Protein AF-F9W5E7-F1 (afdb_monomer_lite)

Radius of gyration: 48.84 Å; chains: 1; bounding box: 109×77×144 Å

Secondary structure (DSSP, 8-state):
-----------SSHHHHHHHHHHHHHHHHHHHHHHHHHHHHHHHHHHHHHHHHHHHHHHGGG--------TTHHHHHHHHHHHHHHHHHHHHHHHHHHHHHHHHHHHHHHHHHHHHHHHHHHHHHHHHHHHHHHHHHHHHHHHHHHHHHHHHHHHHHHHHHHHHHHHHHHHHHHHHHHHHHHHHTS-HHHHHHHHHHHHHHHHHHHHHHHH---------------S----------------TTSSSHHHHT-----------------------------------------------------------------------------------

pLDDT: mean 71.66, std 24.6, range [31.88, 98.38]

Structure (mmCIF, N/CA/C/O backbone):
data_AF-F9W5E7-F1
#
_entry.id   AF-F9W5E7-F1
#
loop_
_atom_site.group_PDB
_atom_site.id
_atom_site.type_symbol
_atom_site.label_atom_id
_atom_site.label_alt_id
_atom_site.label_comp_id
_atom_site.label_asym_id
_atom_site.label_entity_id
_atom_site.label_seq_id
_atom_site.pdbx_PDB_ins_code
_atom_site.Cartn_x
_atom_site.Cartn_y
_atom_site.Cartn_z
_atom_site.occupancy
_atom_site.B_iso_or_equiv
_atom_site.auth_seq_id
_atom_site.auth_comp_id
_atom_site.auth_asym_id
_atom_site.auth_atom_id
_atom_site.pdbx_PDB_model_num
ATOM 1 N N . MET A 1 1 ? -4.389 35.280 -19.886 1.00 42.78 1 MET A N 1
ATOM 2 C CA . MET A 1 1 ? -4.266 35.157 -18.422 1.00 42.78 1 MET A CA 1
ATOM 3 C C . MET A 1 1 ? -5.645 34.823 -17.889 1.00 42.78 1 MET A C 1
ATOM 5 O O . MET A 1 1 ? -6.389 35.722 -17.538 1.00 42.78 1 MET A O 1
ATOM 9 N N . GLU A 1 2 ? -6.003 33.545 -17.927 1.00 38.53 2 GLU A N 1
ATOM 10 C CA . GLU A 1 2 ? -7.195 33.008 -17.269 1.00 38.53 2 GLU A CA 1
ATOM 11 C C . GLU A 1 2 ? -6.728 31.729 -16.576 1.00 38.53 2 GLU A C 1
ATOM 13 O O . GLU A 1 2 ? -6.383 30.747 -17.232 1.00 38.53 2 GLU A O 1
ATOM 18 N N . GLU A 1 3 ? -6.591 31.796 -15.254 1.00 45.97 3 GLU A N 1
ATOM 19 C CA . GLU A 1 3 ? -6.251 30.657 -14.407 1.00 45.97 3 GLU A CA 1
ATOM 20 C C . GLU A 1 3 ? -7.536 29.894 -14.079 1.00 45.97 3 GLU A C 1
ATOM 22 O O . GLU A 1 3 ? -8.396 30.365 -13.336 1.00 45.97 3 GLU A O 1
ATOM 27 N N . ALA A 1 4 ? -7.675 28.705 -14.662 1.00 49.44 4 ALA A N 1
ATOM 28 C CA . ALA A 1 4 ? -8.715 27.753 -14.309 1.00 49.44 4 ALA A CA 1
ATOM 29 C C . ALA A 1 4 ? -8.258 26.940 -13.089 1.00 49.44 4 ALA A C 1
ATOM 31 O O . ALA A 1 4 ? -7.473 26.000 -13.204 1.00 49.44 4 ALA A O 1
ATOM 32 N N . ILE A 1 5 ? -8.762 27.310 -11.913 1.00 52.81 5 ILE A N 1
ATOM 33 C CA . ILE A 1 5 ? -8.617 26.540 -10.676 1.00 52.81 5 ILE A CA 1
ATOM 34 C C . ILE A 1 5 ? -9.604 25.369 -10.737 1.00 52.81 5 ILE A C 1
ATOM 36 O O . ILE A 1 5 ? -10.797 25.524 -10.484 1.00 52.81 5 ILE A O 1
ATOM 40 N N . THR A 1 6 ? -9.116 24.182 -11.092 1.00 50.97 6 THR A N 1
ATOM 41 C CA . THR A 1 6 ? -9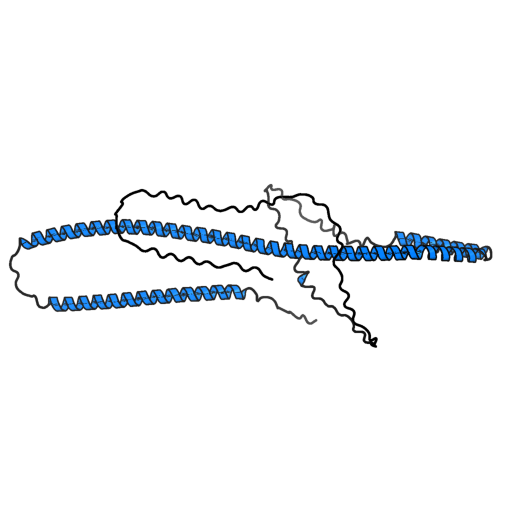.867 22.928 -10.952 1.00 50.97 6 THR A CA 1
ATOM 42 C C . THR A 1 6 ? -9.543 22.281 -9.610 1.00 50.97 6 THR A C 1
ATOM 44 O O . THR A 1 6 ? -8.546 21.575 -9.476 1.00 50.97 6 THR A O 1
ATOM 47 N N . THR A 1 7 ? -10.401 22.502 -8.616 1.00 50.59 7 THR A N 1
ATOM 48 C CA . THR A 1 7 ? -10.446 21.737 -7.366 1.00 50.59 7 THR A CA 1
ATOM 49 C C . THR A 1 7 ? -11.308 20.490 -7.571 1.00 50.59 7 THR A C 1
ATOM 51 O O . THR A 1 7 ? -12.536 20.540 -7.566 1.00 50.59 7 THR A O 1
ATOM 54 N N . SER A 1 8 ? -10.675 19.338 -7.784 1.00 56.44 8 SER A N 1
ATOM 55 C CA . SER A 1 8 ? -11.365 18.046 -7.810 1.00 56.44 8 SER A CA 1
ATOM 56 C C . SER A 1 8 ? -10.468 16.979 -7.200 1.00 56.44 8 SER A C 1
ATOM 58 O O . SER A 1 8 ? -9.415 16.676 -7.752 1.00 56.44 8 SER A O 1
ATOM 60 N N . GLY A 1 9 ? -10.888 16.421 -6.061 1.00 53.66 9 GLY A N 1
ATOM 61 C CA . GLY A 1 9 ? -10.249 15.234 -5.492 1.00 53.66 9 GLY A CA 1
ATOM 62 C C . GLY A 1 9 ? -10.292 15.138 -3.970 1.00 53.66 9 GLY A C 1
ATOM 63 O O . GLY A 1 9 ? -9.242 15.090 -3.347 1.00 53.66 9 GLY A O 1
ATOM 64 N N . ALA A 1 10 ? -11.479 15.093 -3.358 1.00 52.88 10 ALA A N 1
ATOM 65 C CA . ALA A 1 10 ? -11.614 14.793 -1.927 1.00 52.88 10 ALA A CA 1
ATOM 66 C C . ALA A 1 10 ? -12.943 14.078 -1.616 1.00 52.88 10 ALA A C 1
ATOM 68 O O . ALA A 1 10 ? -13.804 14.637 -0.947 1.00 52.88 10 ALA A O 1
ATOM 69 N N . HIS A 1 11 ? -13.150 12.854 -2.116 1.00 53.31 11 HIS A N 1
ATOM 70 C CA . HIS A 1 11 ? -14.377 12.085 -1.835 1.00 53.31 11 HIS A CA 1
ATOM 71 C C . HIS A 1 11 ? -14.162 10.565 -1.705 1.00 53.31 11 HIS A C 1
ATOM 73 O O . HIS A 1 11 ? -14.965 9.794 -2.211 1.00 53.31 11 HIS A O 1
ATOM 79 N N . ASP A 1 12 ? -13.124 10.115 -0.988 1.00 53.25 12 ASP A N 1
ATOM 80 C CA . ASP A 1 12 ? -12.990 8.678 -0.648 1.00 53.25 12 ASP A CA 1
ATOM 81 C C . ASP A 1 12 ? -12.844 8.383 0.862 1.00 53.25 12 ASP A C 1
ATOM 83 O O . ASP A 1 12 ? -12.778 7.235 1.284 1.00 53.25 12 ASP A O 1
ATOM 87 N N . GLY A 1 13 ? -12.886 9.415 1.719 1.00 57.09 13 GLY A N 1
ATOM 88 C CA . GLY A 1 13 ? -12.971 9.254 3.184 1.00 57.09 13 GLY A CA 1
ATOM 89 C C . GLY A 1 13 ? -14.400 9.067 3.724 1.00 57.09 13 GLY A C 1
ATOM 90 O O . GLY A 1 13 ? -14.596 8.548 4.816 1.00 57.09 13 GLY A O 1
ATOM 91 N N . SER A 1 14 ? -15.424 9.430 2.941 1.00 57.22 14 SER A N 1
ATOM 92 C CA . SER A 1 14 ? -16.823 9.507 3.401 1.00 57.22 14 SER A CA 1
ATOM 93 C C . SER A 1 14 ? -17.471 8.144 3.696 1.00 57.22 14 SER A C 1
ATOM 95 O O . SER A 1 14 ? -18.398 8.059 4.507 1.00 57.22 14 SER A O 1
ATOM 97 N N . VAL A 1 15 ? -17.007 7.060 3.069 1.00 58.50 15 VAL A N 1
ATOM 98 C CA . VAL A 1 15 ? -17.670 5.745 3.165 1.00 58.50 15 VAL A CA 1
ATOM 99 C C . VAL A 1 15 ? -17.372 5.040 4.496 1.00 58.50 15 VAL A C 1
ATOM 101 O O . VAL A 1 15 ? -18.218 4.320 5.028 1.00 58.50 15 VAL A O 1
ATOM 104 N N . VAL A 1 16 ? -16.190 5.262 5.077 1.00 63.47 16 VAL A N 1
ATOM 105 C CA . VAL A 1 16 ? -15.835 4.681 6.383 1.00 63.47 16 VAL A CA 1
ATOM 106 C C . VAL A 1 16 ? -16.526 5.449 7.513 1.00 63.47 16 VAL A C 1
ATOM 108 O O . VAL A 1 16 ? -17.104 4.827 8.407 1.00 63.47 16 VAL A O 1
ATOM 111 N N . ASP A 1 17 ? -16.588 6.778 7.406 1.00 68.25 17 ASP A N 1
ATOM 112 C CA . ASP A 1 17 ? -17.280 7.637 8.374 1.00 68.25 17 ASP A CA 1
ATOM 113 C C . ASP A 1 17 ? -18.797 7.392 8.393 1.00 68.25 17 ASP A C 1
ATOM 115 O O . ASP A 1 17 ? -19.420 7.333 9.456 1.00 68.25 17 ASP A O 1
ATOM 119 N N . THR A 1 18 ? -19.412 7.153 7.231 1.00 73.38 18 THR A N 1
ATOM 120 C CA . THR A 1 18 ? -20.847 6.816 7.150 1.00 73.38 18 THR A CA 1
ATOM 121 C C . THR A 1 18 ? -21.175 5.449 7.754 1.00 73.38 18 THR A C 1
ATOM 123 O O . THR A 1 18 ? -22.240 5.266 8.345 1.00 73.38 18 THR A O 1
ATOM 126 N N . ARG A 1 19 ? -20.257 4.478 7.680 1.00 72.88 19 ARG A N 1
ATOM 127 C CA . ARG A 1 19 ? -20.463 3.161 8.300 1.00 72.88 19 ARG A CA 1
ATOM 128 C C . ARG A 1 19 ? -20.299 3.204 9.819 1.00 72.88 19 ARG A C 1
ATOM 130 O O . ARG A 1 19 ? -21.083 2.568 10.523 1.00 72.88 19 ARG A O 1
ATOM 137 N N . LEU A 1 20 ? -19.317 3.960 10.317 1.00 74.88 20 LEU A N 1
ATOM 138 C CA . LEU A 1 20 ? -19.111 4.148 11.754 1.00 74.88 20 LEU A CA 1
ATOM 139 C C . LEU A 1 20 ? -20.309 4.874 12.386 1.00 74.88 20 LEU A C 1
ATOM 141 O O . LEU A 1 20 ? -20.839 4.424 13.399 1.00 74.88 20 LEU A O 1
ATOM 145 N N . THR A 1 21 ? -20.799 5.931 11.734 1.00 83.44 21 THR A N 1
ATOM 146 C CA . THR A 1 21 ? -21.970 6.693 12.198 1.00 83.44 21 THR A CA 1
ATOM 147 C C . THR A 1 21 ? -23.251 5.856 12.213 1.00 83.44 21 THR A C 1
ATOM 149 O O . THR A 1 21 ? -23.985 5.901 13.199 1.00 83.44 21 THR A O 1
ATOM 152 N N . MET A 1 22 ? -23.502 5.027 11.194 1.00 86.12 22 MET A N 1
ATOM 153 C CA . MET A 1 22 ? -24.651 4.107 11.183 1.00 86.12 22 MET A CA 1
ATOM 154 C C . MET A 1 22 ? -24.606 3.084 12.327 1.00 86.12 22 MET A C 1
ATOM 156 O O . MET A 1 22 ? -25.636 2.822 12.949 1.00 86.12 22 MET A O 1
ATOM 160 N N . GLN A 1 23 ? -23.426 2.534 12.636 1.00 84.31 23 GLN A N 1
ATOM 161 C CA . GLN A 1 23 ? -23.267 1.612 13.763 1.00 84.31 23 GLN A CA 1
ATOM 162 C C . GLN A 1 23 ? -23.530 2.319 15.099 1.00 84.31 23 GLN A C 1
ATOM 164 O O . GLN A 1 23 ? -24.285 1.808 15.922 1.00 84.31 23 GLN A O 1
ATOM 169 N N . THR A 1 24 ? -22.986 3.527 15.290 1.00 87.62 24 THR A N 1
ATOM 170 C CA . THR A 1 24 ? -23.226 4.313 16.511 1.00 87.62 24 THR A CA 1
ATOM 171 C C . THR A 1 24 ? -24.709 4.647 16.696 1.00 87.62 24 THR A C 1
ATOM 173 O O . THR A 1 24 ? -25.210 4.592 17.816 1.00 87.62 24 THR A O 1
ATOM 176 N N . ILE A 1 25 ? -25.439 4.941 15.613 1.00 90.81 25 ILE A N 1
ATOM 177 C CA . ILE A 1 25 ? -26.891 5.179 15.667 1.00 90.81 25 ILE A CA 1
ATOM 178 C C . ILE A 1 25 ? -27.640 3.913 16.105 1.00 90.81 25 ILE A C 1
ATOM 180 O O . ILE A 1 25 ? -28.531 3.997 16.951 1.00 90.81 25 ILE A O 1
ATOM 184 N N . ALA A 1 26 ? -27.283 2.743 15.566 1.00 89.50 26 ALA A N 1
ATOM 185 C CA . ALA A 1 26 ? -27.903 1.475 15.953 1.00 89.50 26 ALA A CA 1
ATOM 186 C C . ALA A 1 26 ? -27.656 1.147 17.437 1.00 89.50 26 ALA A C 1
ATOM 188 O O . ALA A 1 26 ? -28.592 0.775 18.151 1.00 89.50 26 ALA A O 1
ATOM 189 N N . ASP A 1 27 ? -26.430 1.365 17.920 1.00 90.81 27 ASP A N 1
ATOM 190 C CA . ASP A 1 27 ? -26.067 1.148 19.323 1.00 90.81 27 ASP A CA 1
ATOM 191 C C . ASP A 1 27 ? -26.835 2.111 20.249 1.00 90.81 27 ASP A C 1
ATOM 193 O O . ASP A 1 27 ? -27.415 1.689 21.254 1.00 90.81 27 ASP A O 1
ATOM 197 N N . GLN A 1 28 ? -26.939 3.394 19.878 1.00 92.06 28 GLN A N 1
ATOM 198 C CA . GLN A 1 28 ? -27.729 4.384 20.621 1.00 92.06 28 GLN A CA 1
ATOM 199 C C . GLN A 1 28 ? -29.222 4.029 20.668 1.00 92.06 28 GLN A C 1
ATOM 201 O O . GLN A 1 28 ? -29.849 4.153 21.722 1.00 92.06 28 GLN A O 1
ATOM 206 N N . GLN A 1 29 ? -29.802 3.543 19.567 1.00 93.62 29 GLN A N 1
ATOM 207 C CA . GLN A 1 29 ? -31.198 3.087 19.544 1.00 93.62 29 GLN A CA 1
ATOM 208 C C . GLN A 1 29 ? -31.424 1.861 20.439 1.00 93.62 29 GLN A C 1
ATOM 210 O O . GLN A 1 29 ? -32.453 1.779 21.117 1.00 93.62 29 GLN A O 1
ATOM 215 N N . GLY A 1 30 ? -30.456 0.940 20.495 1.00 93.06 30 GLY A N 1
ATOM 216 C CA . GLY A 1 30 ? -30.477 -0.196 21.418 1.00 93.06 30 GLY A CA 1
ATOM 217 C C . GLY A 1 30 ? -30.497 0.245 22.884 1.00 93.06 30 GLY A C 1
ATOM 218 O O . GLY A 1 30 ? -31.324 -0.241 23.657 1.00 93.06 30 GLY A O 1
ATOM 219 N N . ILE A 1 31 ? -29.653 1.219 23.243 1.00 91.75 31 ILE A N 1
ATOM 220 C CA . ILE A 1 31 ? -29.593 1.803 24.595 1.00 91.75 31 ILE A CA 1
ATOM 221 C C . ILE A 1 31 ? -30.905 2.517 24.958 1.00 91.75 31 ILE A C 1
ATOM 223 O O . ILE A 1 31 ? -31.424 2.354 26.061 1.00 91.75 31 ILE A O 1
ATOM 227 N N . ILE A 1 32 ? -31.482 3.291 24.034 1.00 93.12 32 ILE A N 1
ATOM 228 C CA . ILE A 1 32 ? -32.761 3.982 24.272 1.00 93.12 32 ILE A CA 1
ATOM 229 C C . ILE A 1 32 ? -33.880 2.969 24.544 1.00 93.12 32 ILE A C 1
ATOM 231 O O . ILE A 1 32 ? -34.701 3.177 25.442 1.00 93.12 32 ILE A O 1
ATOM 235 N N . LYS A 1 33 ? -33.904 1.855 23.804 1.00 93.31 33 LYS A N 1
ATOM 236 C CA . LYS A 1 33 ? -34.907 0.804 23.989 1.00 93.31 33 LYS A CA 1
ATOM 237 C C . LYS A 1 33 ? -34.786 0.129 25.359 1.00 93.31 33 LYS A C 1
ATOM 239 O O . LYS A 1 33 ? -35.795 0.015 26.054 1.00 93.31 33 LYS A O 1
ATOM 244 N N . THR A 1 34 ? -33.578 -0.257 25.775 1.00 93.44 34 THR A N 1
ATOM 245 C CA . THR A 1 34 ? -33.360 -0.882 27.093 1.00 93.44 34 THR A CA 1
ATOM 246 C C . THR A 1 34 ? -33.680 0.072 28.243 1.00 93.44 34 THR A C 1
ATOM 248 O O . THR A 1 34 ? -34.325 -0.333 29.210 1.00 93.44 34 THR A O 1
ATOM 251 N N . LEU A 1 35 ? -33.335 1.359 28.128 1.00 93.62 35 LEU A N 1
ATOM 252 C CA . LEU A 1 35 ? -33.742 2.370 29.112 1.00 93.62 35 LEU A CA 1
ATOM 253 C C . LEU A 1 35 ? -35.269 2.521 29.189 1.00 93.62 35 LEU A C 1
ATOM 255 O O . LEU A 1 35 ? -35.821 2.629 30.285 1.00 93.62 35 LEU A O 1
ATOM 259 N N . GLY A 1 36 ? -35.966 2.479 28.050 1.00 94.12 36 GLY A N 1
ATOM 260 C CA . GLY A 1 36 ? -37.430 2.478 28.006 1.00 94.12 36 GLY A CA 1
ATOM 261 C C . GLY A 1 36 ? -38.044 1.293 28.760 1.00 94.12 36 GLY A C 1
ATOM 262 O O . GLY A 1 36 ? -38.943 1.479 29.584 1.00 94.12 36 GLY A O 1
ATOM 263 N N . GLU A 1 37 ? -37.520 0.085 28.545 1.00 93.19 37 GLU A N 1
ATOM 264 C CA . GLU A 1 37 ? -37.956 -1.134 29.243 1.00 93.19 37 GLU A CA 1
ATOM 265 C C . GLU A 1 37 ? -37.735 -1.027 30.767 1.00 93.19 37 GLU A C 1
ATOM 267 O O . GLU A 1 37 ? -38.646 -1.317 31.554 1.00 93.19 37 GLU A O 1
ATOM 272 N N . ILE A 1 38 ? -36.588 -0.496 31.204 1.00 92.69 38 ILE A N 1
ATOM 273 C CA . ILE A 1 38 ? -36.294 -0.251 32.629 1.00 92.69 38 ILE A CA 1
ATOM 274 C C . ILE A 1 38 ? -37.277 0.763 33.237 1.00 92.69 38 ILE A C 1
ATOM 276 O O . ILE A 1 38 ? -37.807 0.554 34.329 1.00 92.69 38 ILE A O 1
ATOM 280 N N . ILE A 1 39 ? -37.586 1.853 32.532 1.00 95.00 39 ILE A N 1
ATOM 281 C CA . ILE A 1 39 ? -38.535 2.861 33.031 1.00 95.00 39 ILE A CA 1
ATOM 282 C C . ILE A 1 39 ? -39.941 2.264 33.180 1.00 95.00 39 ILE A C 1
ATOM 284 O O . ILE A 1 39 ? -40.619 2.528 34.175 1.00 95.00 39 ILE A O 1
ATOM 288 N N . THR A 1 40 ? -40.396 1.447 32.226 1.00 94.50 40 THR A N 1
ATOM 289 C CA . THR A 1 40 ? -41.729 0.817 32.305 1.00 94.50 40 THR A CA 1
ATOM 290 C C . THR A 1 40 ? -41.842 -0.198 33.446 1.00 94.50 40 THR A C 1
ATOM 292 O O . THR A 1 40 ? -42.864 -0.231 34.141 1.00 94.50 40 THR A O 1
ATOM 295 N N . THR A 1 41 ? -40.785 -0.969 33.705 1.00 93.69 41 THR A N 1
ATOM 296 C CA . THR A 1 41 ? -40.724 -1.912 34.836 1.00 93.69 41 THR A CA 1
ATOM 297 C C . THR A 1 41 ? -40.652 -1.193 36.186 1.00 93.69 41 THR A C 1
ATOM 299 O O . THR A 1 41 ? -41.319 -1.597 37.140 1.00 93.69 41 THR A O 1
ATOM 302 N N . LEU A 1 42 ? -39.932 -0.071 36.278 1.00 91.94 42 LEU A N 1
ATOM 303 C CA . LEU A 1 42 ? -39.934 0.765 37.484 1.00 91.94 42 LEU A CA 1
ATOM 304 C C . LEU A 1 42 ? -41.299 1.418 37.735 1.00 91.94 42 LEU A C 1
ATOM 306 O O . LEU A 1 42 ? -41.787 1.383 38.863 1.00 91.94 42 LEU A O 1
ATOM 310 N N . LYS A 1 43 ? -41.957 1.952 36.697 1.00 94.69 43 LYS A N 1
ATOM 311 C CA . LYS A 1 43 ? -43.302 2.543 36.816 1.00 94.69 43 LYS A CA 1
ATOM 312 C C . LYS A 1 43 ? -44.345 1.534 37.295 1.00 94.69 43 LYS A C 1
ATOM 314 O O . LYS A 1 43 ? -45.128 1.846 38.186 1.00 94.69 43 LYS A O 1
ATOM 319 N N . THR A 1 44 ? -44.342 0.324 36.739 1.00 94.44 44 THR A N 1
ATOM 320 C CA . THR A 1 44 ? -45.254 -0.750 37.175 1.00 94.44 44 THR A CA 1
ATOM 321 C C . THR A 1 44 ? -44.971 -1.187 38.609 1.00 94.44 44 THR A C 1
ATOM 323 O O . THR A 1 44 ? -45.904 -1.379 39.387 1.00 94.44 44 THR A O 1
ATOM 326 N N . ARG A 1 45 ? -43.697 -1.272 39.008 1.00 92.44 45 ARG A N 1
ATOM 327 C CA . ARG A 1 45 ? -43.327 -1.571 40.396 1.00 92.44 45 ARG A CA 1
ATOM 328 C C . ARG A 1 45 ? -43.792 -0.488 41.373 1.00 92.44 45 ARG A C 1
ATOM 330 O O . ARG A 1 45 ? -44.305 -0.839 42.431 1.00 92.44 45 ARG A O 1
ATOM 337 N N . ILE A 1 46 ? -43.640 0.791 41.025 1.00 94.56 46 ILE A N 1
ATOM 338 C CA . ILE A 1 46 ? -44.122 1.913 41.847 1.00 94.56 46 ILE A CA 1
ATOM 339 C C . ILE A 1 46 ? -45.644 1.839 41.999 1.00 94.56 46 ILE A C 1
ATOM 341 O O . ILE A 1 46 ? -46.121 1.824 43.128 1.00 94.56 46 ILE A O 1
ATOM 345 N N . ALA A 1 47 ? -46.388 1.669 40.902 1.00 91.50 47 ALA A N 1
ATOM 346 C CA . ALA A 1 47 ? -47.846 1.541 40.950 1.00 91.50 47 ALA A CA 1
ATOM 347 C C . ALA A 1 47 ? -48.308 0.367 41.837 1.00 91.50 47 ALA A C 1
ATOM 349 O O . ALA A 1 47 ? -49.265 0.493 42.600 1.00 91.50 47 ALA A O 1
ATOM 350 N N . ASN A 1 48 ? -47.598 -0.766 41.795 1.00 90.75 48 ASN A N 1
ATOM 351 C CA . ASN A 1 48 ? -47.893 -1.914 42.655 1.00 90.75 48 ASN A CA 1
ATOM 352 C C . ASN A 1 48 ? -47.617 -1.626 44.140 1.00 90.75 48 ASN A C 1
ATOM 354 O O . ASN A 1 48 ? -48.385 -2.056 45.000 1.00 90.75 48 ASN A O 1
ATOM 358 N N . LEU A 1 49 ? -46.534 -0.908 44.453 1.00 91.50 49 LEU A N 1
ATOM 359 C CA . LEU A 1 49 ? -46.197 -0.530 45.829 1.00 91.50 49 LEU A CA 1
ATOM 360 C C . LEU A 1 49 ? -47.172 0.511 46.384 1.00 91.50 49 LEU A C 1
ATOM 362 O O . LEU A 1 49 ? -47.616 0.367 47.520 1.00 91.50 49 LEU A O 1
ATOM 366 N N . GLU A 1 50 ? -47.547 1.509 45.586 1.00 91.62 50 GLU A N 1
ATOM 367 C CA . GLU A 1 50 ? -48.563 2.503 45.947 1.00 91.62 50 GLU A CA 1
ATOM 368 C C . GLU A 1 50 ? -49.928 1.842 46.185 1.00 91.62 50 GLU A C 1
ATOM 370 O O . GLU A 1 50 ? -50.578 2.115 47.195 1.00 91.62 50 GLU A O 1
ATOM 375 N N . GLY A 1 51 ? -50.328 0.895 45.327 1.00 88.00 51 GLY A N 1
ATOM 376 C CA . GLY A 1 51 ? -51.553 0.113 45.512 1.00 88.00 51 GLY A CA 1
ATOM 377 C C . GLY A 1 51 ? -51.534 -0.751 46.778 1.00 88.00 51 GLY A C 1
ATOM 378 O O . GLY A 1 51 ? -52.517 -0.792 47.520 1.00 88.00 51 GLY A O 1
ATOM 379 N N . ALA A 1 52 ? -50.405 -1.401 47.074 1.00 83.88 52 ALA A N 1
ATOM 380 C CA . ALA A 1 52 ? -50.239 -2.179 48.300 1.00 83.88 52 ALA A CA 1
ATOM 381 C C . ALA A 1 52 ? -50.270 -1.295 49.559 1.00 83.88 52 ALA A C 1
ATOM 383 O O . ALA A 1 52 ? -50.832 -1.698 50.580 1.00 83.88 52 ALA A O 1
ATOM 384 N N . LEU A 1 53 ? -49.698 -0.089 49.490 1.00 84.38 53 LEU A N 1
ATOM 385 C CA . LEU A 1 53 ? -49.690 0.867 50.596 1.00 84.38 53 LEU A CA 1
ATOM 386 C C . LEU A 1 53 ? -51.105 1.389 50.884 1.00 84.38 53 LEU A C 1
ATOM 388 O O . LEU A 1 53 ? -51.547 1.339 52.032 1.00 84.38 53 LEU A O 1
ATOM 392 N N . ALA A 1 54 ? -51.855 1.751 49.840 1.00 79.44 54 ALA A N 1
ATOM 393 C CA . ALA A 1 54 ? -53.253 2.166 49.953 1.00 79.44 54 ALA A CA 1
ATOM 394 C C . ALA A 1 54 ? -54.161 1.052 50.514 1.00 79.44 54 ALA A C 1
ATOM 396 O O . ALA A 1 54 ? -55.026 1.312 51.354 1.00 79.44 54 ALA A O 1
ATOM 397 N N . ALA A 1 55 ? -53.940 -0.207 50.114 1.00 78.81 55 ALA A N 1
ATOM 398 C CA . ALA A 1 55 ? -54.676 -1.352 50.657 1.00 78.81 55 ALA A CA 1
ATOM 399 C C . ALA A 1 55 ? -54.401 -1.567 52.157 1.00 78.81 55 ALA A C 1
ATOM 401 O O . ALA A 1 55 ? -55.313 -1.884 52.926 1.00 78.81 55 ALA A O 1
ATOM 402 N N . LYS A 1 56 ? -53.154 -1.348 52.591 1.00 72.12 56 LYS A N 1
ATOM 403 C CA . LYS A 1 56 ? -52.752 -1.478 53.998 1.00 72.12 56 LYS A CA 1
ATOM 404 C C . LYS A 1 56 ? -53.324 -0.356 54.869 1.00 72.12 56 LYS A C 1
ATOM 406 O O . LYS A 1 56 ? -53.730 -0.594 56.006 1.00 72.12 56 LYS A O 1
ATOM 411 N N . GLU A 1 57 ? -53.401 0.854 54.325 1.00 71.06 57 GLU A N 1
ATOM 412 C CA . GLU A 1 57 ? -53.962 2.020 55.010 1.00 71.06 57 GLU A CA 1
ATOM 413 C C . GLU A 1 57 ? -55.487 1.902 55.207 1.00 71.06 57 GLU A C 1
ATOM 415 O O . GLU A 1 57 ? -56.019 2.342 56.228 1.00 71.06 57 GLU A O 1
ATOM 420 N N . GLY A 1 58 ? -56.183 1.197 54.304 1.00 61.72 58 GLY A N 1
ATOM 421 C CA . GLY A 1 58 ? -57.592 0.818 54.467 1.00 61.72 58 GLY A CA 1
ATOM 422 C C . GLY A 1 58 ? -57.849 -0.245 55.548 1.00 61.72 58 GLY A C 1
ATOM 423 O O . GLY A 1 58 ? -58.885 -0.205 56.210 1.00 61.72 58 GLY A O 1
ATOM 424 N N . GLN A 1 59 ? -56.906 -1.165 55.782 1.00 55.78 59 GLN A N 1
ATOM 425 C CA . GLN A 1 59 ? -57.022 -2.207 56.818 1.00 55.78 59 GLN A CA 1
ATOM 426 C C . GLN A 1 59 ? -56.743 -1.696 58.242 1.00 55.78 59 GLN A C 1
ATOM 428 O O . GLN A 1 59 ? -57.298 -2.226 59.203 1.00 55.78 59 GLN A O 1
ATOM 433 N N . SER A 1 60 ? -55.929 -0.647 58.388 1.00 51.72 60 SER A N 1
ATOM 434 C CA . SER A 1 60 ? -55.539 -0.079 59.690 1.00 51.72 60 SER A CA 1
ATOM 435 C C . SER A 1 60 ? -56.693 0.612 60.444 1.00 51.72 60 SER A C 1
ATOM 437 O O . SER A 1 60 ? -56.661 0.732 61.666 1.00 51.72 60 SER A O 1
ATOM 439 N N . LYS A 1 61 ? -57.761 1.035 59.750 1.00 51.84 61 LYS A N 1
ATOM 440 C CA . LYS A 1 61 ? -58.865 1.798 60.367 1.00 51.84 61 LYS A CA 1
ATOM 441 C C . LYS A 1 61 ? -59.937 0.960 61.084 1.00 51.84 61 LYS A C 1
ATOM 443 O O . LYS A 1 61 ? -60.751 1.548 61.786 1.00 51.84 61 LYS A O 1
ATOM 448 N N . ASN A 1 62 ? -59.925 -0.373 60.976 1.00 50.72 62 ASN A N 1
ATOM 449 C CA . ASN A 1 62 ? -60.984 -1.238 61.534 1.00 50.72 62 ASN A CA 1
ATOM 450 C C . ASN A 1 62 ? -60.563 -2.112 62.733 1.00 50.72 62 ASN A C 1
ATOM 452 O O . ASN A 1 62 ? -61.341 -2.959 63.163 1.00 50.72 62 ASN A O 1
ATOM 456 N N . ALA A 1 63 ? -59.371 -1.915 63.301 1.00 47.66 63 ALA A N 1
ATOM 457 C CA . ALA A 1 63 ? -58.884 -2.687 64.449 1.00 47.66 63 ALA A CA 1
ATOM 458 C C . ALA A 1 63 ? -58.508 -1.775 65.632 1.00 47.66 63 ALA A C 1
ATOM 460 O O . ALA A 1 63 ? -57.392 -1.814 66.138 1.00 47.66 63 ALA A O 1
ATOM 461 N N . ALA A 1 64 ? -59.443 -0.925 66.064 1.00 46.41 64 ALA A N 1
ATOM 462 C CA . ALA A 1 64 ? -59.361 -0.216 67.340 1.00 46.41 64 ALA A CA 1
ATOM 463 C C . ALA A 1 64 ? -60.212 -0.971 68.375 1.00 46.41 64 ALA A C 1
ATOM 465 O O . ALA A 1 64 ? -61.380 -0.652 68.583 1.00 46.41 64 ALA A O 1
ATOM 466 N N . GLY A 1 65 ? -59.640 -2.019 68.971 1.00 42.66 65 GLY A N 1
ATOM 467 C CA . GLY A 1 65 ? -60.269 -2.829 70.014 1.00 42.66 65 GLY A CA 1
ATOM 468 C C . GLY A 1 65 ? -59.248 -3.214 71.083 1.00 42.66 65 GLY A C 1
ATOM 469 O O . GLY A 1 65 ? -58.341 -3.983 70.800 1.00 42.66 65 GLY A O 1
ATOM 470 N N . GLU A 1 66 ? -59.414 -2.597 72.254 1.00 43.47 66 GLU A N 1
ATOM 471 C CA . GLU A 1 66 ? -58.900 -2.890 73.606 1.00 43.47 66 GLU A CA 1
ATOM 472 C C . GLU A 1 66 ? -57.491 -3.506 73.819 1.00 43.47 66 GLU A C 1
ATOM 474 O O . GLU A 1 66 ? -57.226 -4.645 73.437 1.00 43.47 66 GLU A O 1
ATOM 479 N N . PRO A 1 67 ? -56.603 -2.818 74.572 1.00 48.75 67 PRO A N 1
ATOM 480 C CA . PRO A 1 67 ? -55.331 -3.372 75.027 1.00 48.75 67 PRO A CA 1
ATOM 481 C C . PRO A 1 67 ? -55.535 -4.301 76.239 1.00 48.75 67 PRO A C 1
ATOM 483 O O . PRO A 1 67 ? -55.704 -3.844 77.369 1.00 48.75 67 PRO A O 1
ATOM 486 N N . ALA A 1 68 ? -55.486 -5.614 76.010 1.00 46.06 68 ALA A N 1
ATOM 487 C CA . ALA A 1 68 ? -55.396 -6.627 77.064 1.00 46.06 68 ALA A CA 1
ATOM 488 C C . ALA A 1 68 ? -53.917 -6.956 77.389 1.00 46.06 68 ALA A C 1
ATOM 490 O O . ALA A 1 68 ? -53.083 -6.991 76.481 1.00 46.06 68 ALA A O 1
ATOM 491 N N . PRO A 1 69 ? -53.553 -7.202 78.661 1.00 50.91 69 PRO A N 1
ATOM 492 C CA . PRO A 1 69 ? -52.161 -7.327 79.083 1.00 50.91 69 PRO A CA 1
ATOM 493 C C . PRO A 1 69 ? -51.616 -8.737 78.792 1.00 50.91 69 PRO A C 1
ATOM 495 O O . PRO A 1 69 ? -51.810 -9.661 79.574 1.00 50.91 69 PRO A O 1
ATOM 498 N N . LEU A 1 70 ? -50.901 -8.897 77.674 1.00 47.28 70 LEU A N 1
ATOM 499 C CA . LEU A 1 70 ? -50.154 -10.111 77.299 1.00 47.28 70 LEU A CA 1
ATOM 500 C C . LEU A 1 70 ? -48.638 -9.834 77.326 1.00 47.28 70 LEU A C 1
ATOM 502 O O . LEU A 1 70 ? -47.970 -9.817 76.299 1.00 47.28 70 LEU A O 1
ATOM 506 N N . GLN A 1 71 ? -48.075 -9.585 78.510 1.00 55.97 71 GLN A N 1
ATOM 507 C CA . GLN A 1 71 ? -46.669 -9.167 78.648 1.00 55.97 71 GLN A CA 1
ATOM 508 C C . GLN A 1 71 ? -45.629 -10.282 78.395 1.00 55.97 71 GLN A C 1
ATOM 510 O O . GLN A 1 71 ? -44.480 -9.966 78.091 1.00 55.97 71 GLN A O 1
ATOM 515 N N . GLU A 1 72 ? -45.998 -11.568 78.466 1.00 57.38 72 GLU A N 1
ATOM 516 C CA . GLU A 1 72 ? -45.047 -12.683 78.267 1.00 57.38 72 GLU A CA 1
ATOM 517 C C . GLU A 1 72 ? -44.936 -13.146 76.802 1.00 57.38 72 GLU A C 1
ATOM 519 O O . GLU A 1 72 ? -43.831 -13.412 76.330 1.00 57.38 72 GLU A O 1
ATOM 524 N N . SER A 1 73 ? -46.037 -13.131 76.038 1.00 66.62 73 SER A N 1
ATOM 525 C CA . SER A 1 73 ? -46.043 -13.440 74.593 1.00 66.62 73 SER A CA 1
ATOM 526 C C . SER A 1 73 ? -45.217 -12.434 73.778 1.00 66.62 73 SER A C 1
ATOM 528 O O . SER A 1 73 ? -44.578 -12.790 72.786 1.00 66.62 73 SER A O 1
ATOM 530 N N . ASP A 1 74 ? -45.200 -11.171 74.205 1.00 76.44 74 ASP A N 1
ATOM 531 C CA . ASP A 1 74 ? -44.459 -10.106 73.527 1.00 76.44 74 ASP A CA 1
ATOM 532 C C . ASP A 1 74 ? -42.942 -10.258 73.675 1.00 76.44 74 ASP A C 1
ATOM 534 O O . ASP A 1 74 ? -42.186 -9.839 72.796 1.00 76.44 74 ASP A O 1
ATOM 538 N N . ALA A 1 75 ? -42.469 -10.848 74.775 1.00 81.19 75 ALA A N 1
ATOM 539 C CA . ALA A 1 75 ? -41.042 -11.040 75.009 1.00 81.19 75 ALA A CA 1
ATOM 540 C C . ALA A 1 75 ? -40.458 -12.129 74.095 1.00 81.19 75 ALA A C 1
ATOM 542 O O . ALA A 1 75 ? -39.359 -11.964 73.561 1.00 81.19 75 ALA A O 1
ATOM 543 N N . GLU A 1 76 ? -41.198 -13.214 73.872 1.00 85.12 76 GLU A N 1
ATOM 544 C CA . GLU A 1 76 ? -40.778 -14.312 72.996 1.00 85.12 76 GLU A CA 1
ATOM 545 C C . GLU A 1 76 ? -40.838 -13.916 71.513 1.00 85.12 76 GLU A C 1
ATOM 547 O O . GLU A 1 76 ? -39.878 -14.143 70.772 1.00 85.12 76 GLU A O 1
ATOM 552 N N . ALA A 1 77 ? -41.890 -13.201 71.099 1.00 87.06 77 ALA A N 1
ATOM 553 C CA . ALA A 1 77 ? -41.978 -12.625 69.757 1.00 87.06 77 ALA A CA 1
ATOM 554 C C . ALA A 1 77 ? -40.835 -11.632 69.472 1.00 87.06 77 ALA A C 1
ATOM 556 O O . ALA A 1 77 ? -40.263 -11.638 68.380 1.00 87.06 77 ALA A O 1
ATOM 557 N N . LYS A 1 78 ? -40.446 -10.816 70.463 1.00 89.25 78 LYS A N 1
ATOM 558 C CA . LYS A 1 78 ? -39.288 -9.914 70.351 1.00 89.25 78 LYS A CA 1
ATOM 559 C C . LYS A 1 78 ? -37.969 -10.671 70.211 1.00 89.25 78 LYS A C 1
ATOM 561 O O . LYS A 1 78 ? -37.149 -10.251 69.399 1.00 89.25 78 LYS A O 1
ATOM 566 N N . ARG A 1 79 ? -37.764 -11.779 70.940 1.00 90.50 79 ARG A N 1
ATOM 567 C CA . ARG A 1 79 ? -36.555 -12.612 70.781 1.00 90.50 79 ARG A CA 1
ATOM 568 C C . ARG A 1 79 ? -36.467 -13.227 69.389 1.00 90.50 79 ARG A C 1
ATOM 570 O O . ARG A 1 79 ? -35.439 -13.070 68.744 1.00 90.50 79 ARG A O 1
ATOM 577 N N . MET A 1 80 ? -37.546 -13.842 68.899 1.00 92.81 80 MET A N 1
ATOM 578 C CA . MET A 1 80 ? -37.573 -14.401 67.538 1.00 92.81 80 MET A CA 1
ATOM 579 C C . MET A 1 80 ? -37.331 -13.327 66.471 1.00 92.81 80 MET A C 1
ATOM 581 O O . MET A 1 80 ? -36.649 -13.565 65.476 1.00 92.81 80 MET A O 1
ATOM 585 N N . LEU A 1 81 ? -37.873 -12.122 66.672 1.00 94.50 81 LEU A N 1
ATOM 586 C CA . LEU A 1 81 ? -37.638 -11.004 65.765 1.00 94.50 81 LEU A CA 1
ATOM 587 C C . LEU A 1 81 ? -36.179 -10.529 65.811 1.00 94.50 81 LEU A C 1
ATOM 589 O O . LEU A 1 81 ? -35.617 -10.256 64.755 1.00 94.50 81 LEU A O 1
ATOM 593 N N . MET A 1 82 ? -35.560 -10.469 66.994 1.00 95.12 82 MET A N 1
ATOM 594 C CA . MET A 1 82 ? -34.136 -10.149 67.136 1.00 95.12 82 MET A CA 1
ATOM 595 C C . MET A 1 82 ? -33.244 -11.191 66.456 1.00 95.12 82 MET A C 1
ATOM 597 O O . MET A 1 82 ? -32.404 -10.806 65.652 1.00 95.12 82 MET A O 1
ATOM 601 N N . GLU A 1 83 ? -33.478 -12.487 66.677 1.00 96.12 83 GLU A N 1
ATOM 602 C CA . GLU A 1 83 ? -32.720 -13.566 66.022 1.00 96.12 83 GLU A CA 1
ATOM 603 C C . GLU A 1 83 ? -32.855 -13.504 64.493 1.00 96.12 83 GLU A C 1
ATOM 605 O O . GLU A 1 83 ? -31.876 -13.621 63.755 1.00 96.12 83 GLU A O 1
ATOM 610 N N . LYS A 1 84 ? -34.065 -13.227 63.990 1.00 96.56 84 LYS A N 1
ATOM 611 C CA . LYS A 1 84 ? -34.290 -13.029 62.555 1.00 96.56 84 LYS A CA 1
ATOM 612 C C . LYS A 1 84 ? -33.574 -11.788 62.022 1.00 96.56 84 LYS A C 1
ATOM 614 O O . LYS A 1 84 ? -33.058 -11.825 60.908 1.00 96.56 84 LYS A O 1
ATOM 619 N N . VAL A 1 85 ? -33.552 -10.692 62.781 1.00 96.38 85 VAL A N 1
ATOM 620 C CA . VAL A 1 85 ? -32.796 -9.487 62.411 1.00 96.38 85 VAL A CA 1
ATOM 621 C C . VAL A 1 85 ? -31.307 -9.809 62.353 1.00 96.38 85 VAL A C 1
ATOM 623 O O . VAL A 1 85 ? -30.674 -9.473 61.358 1.00 96.38 85 VAL A O 1
ATOM 626 N N . GLU A 1 86 ? -30.765 -10.517 63.340 1.00 97.50 86 GLU A N 1
ATOM 627 C CA . GLU A 1 86 ? -29.363 -10.941 63.352 1.00 97.50 86 GLU A CA 1
ATOM 628 C C . GLU A 1 86 ? -29.033 -11.842 62.152 1.00 97.50 86 GLU A C 1
ATOM 630 O O . GLU A 1 86 ? -28.091 -11.551 61.410 1.00 97.50 86 GLU A O 1
ATOM 635 N N . SER A 1 87 ? -29.862 -12.853 61.874 1.00 97.69 87 SER A N 1
ATOM 636 C CA . SER A 1 87 ? -29.708 -13.732 60.706 1.00 97.69 87 SER A CA 1
ATOM 637 C C . SER A 1 87 ? -29.771 -12.973 59.377 1.00 97.69 87 SER A C 1
ATOM 639 O O . SER A 1 87 ? -28.966 -13.231 58.486 1.00 97.69 87 SER A O 1
ATOM 641 N N . LEU A 1 88 ? -30.692 -12.020 59.224 1.00 96.44 88 LEU A N 1
ATOM 642 C CA . LEU A 1 88 ? -30.763 -11.206 58.009 1.00 96.44 88 LEU A CA 1
ATOM 643 C C . LEU A 1 88 ? -29.571 -10.251 57.906 1.00 96.44 88 LEU A C 1
ATOM 645 O O . LEU A 1 88 ? -29.086 -9.986 56.808 1.00 96.44 88 LEU A O 1
ATOM 649 N N . THR A 1 89 ? -29.071 -9.726 59.028 1.00 96.75 89 THR A N 1
ATOM 650 C CA . THR A 1 89 ? -27.885 -8.863 59.004 1.00 96.75 89 THR A CA 1
ATOM 651 C C . THR A 1 89 ? -26.626 -9.625 58.604 1.00 96.75 89 THR A C 1
ATOM 653 O O . THR A 1 89 ? -25.833 -9.073 57.839 1.00 96.75 89 THR A O 1
ATOM 656 N N . SER A 1 90 ? -26.454 -10.879 59.041 1.00 97.50 90 SER A N 1
ATOM 657 C CA . SER A 1 90 ? -25.321 -11.715 58.627 1.00 97.50 90 SER A CA 1
ATOM 658 C C . SER A 1 90 ? -25.417 -12.119 57.152 1.00 97.50 90 SER A C 1
ATOM 660 O O . SER A 1 90 ? -24.427 -12.015 56.427 1.00 97.50 90 SER A O 1
ATOM 662 N N . GLU A 1 91 ? -26.613 -12.460 56.665 1.00 97.56 91 GLU A N 1
ATOM 663 C CA . GLU A 1 91 ? -26.856 -12.734 55.242 1.00 97.56 91 GLU A CA 1
ATOM 664 C C . GLU A 1 91 ? -26.559 -11.503 54.369 1.00 97.56 91 GLU A C 1
ATOM 666 O O . GLU A 1 91 ? -25.828 -11.591 53.382 1.00 97.56 91 GLU A O 1
ATOM 671 N N . VAL A 1 92 ? -27.034 -10.316 54.765 1.00 96.50 92 VAL A N 1
ATOM 672 C CA . VAL A 1 92 ? -26.745 -9.060 54.050 1.00 96.50 92 VAL A CA 1
ATOM 673 C C . VAL A 1 92 ? -25.246 -8.753 54.033 1.00 96.50 92 VAL A C 1
ATOM 675 O O . VAL A 1 92 ? -24.749 -8.228 53.036 1.00 96.50 92 VAL A O 1
ATOM 678 N N . GLN A 1 93 ? -24.514 -9.055 55.107 1.00 97.69 93 GLN A N 1
ATOM 679 C CA . GLN A 1 93 ? -23.057 -8.898 55.130 1.00 97.69 93 GLN A CA 1
ATOM 680 C C . GLN A 1 93 ? -22.367 -9.876 54.172 1.00 97.69 93 GLN A C 1
ATOM 682 O O . GLN A 1 93 ? -21.513 -9.445 53.399 1.00 97.69 93 GLN A O 1
ATOM 687 N N . SER A 1 94 ? -22.774 -11.147 54.154 1.00 98.00 94 SER A N 1
ATOM 688 C CA . SER A 1 94 ? -22.241 -12.148 53.219 1.00 98.00 94 SER A CA 1
ATOM 689 C C . SER A 1 94 ? -22.481 -11.752 51.758 1.00 98.00 94 SER A C 1
ATOM 691 O O . SER A 1 94 ? -21.536 -11.721 50.971 1.00 98.00 94 SER A O 1
ATOM 693 N N . LEU A 1 95 ? -23.704 -11.339 51.414 1.00 96.12 95 LEU A N 1
ATOM 694 C CA . LEU A 1 95 ? -24.045 -10.885 50.062 1.00 96.12 95 LEU A CA 1
ATOM 695 C C . LEU A 1 95 ? -23.307 -9.599 49.660 1.00 96.12 95 LEU A C 1
ATOM 697 O O . LEU A 1 95 ? -23.060 -9.368 48.476 1.00 96.12 95 LEU A O 1
ATOM 701 N N . ARG A 1 96 ? -22.952 -8.732 50.619 1.00 97.56 96 ARG A N 1
ATOM 702 C CA . ARG A 1 96 ? -22.117 -7.550 50.343 1.00 97.56 96 ARG A CA 1
ATOM 703 C C . ARG A 1 96 ? -20.707 -7.951 49.931 1.00 97.56 96 ARG A C 1
ATOM 705 O O . ARG A 1 96 ? -20.232 -7.424 48.932 1.00 97.56 96 ARG A O 1
ATOM 712 N N . VAL A 1 97 ? -20.088 -8.887 50.651 1.00 97.94 97 VAL A N 1
ATOM 713 C CA . VAL A 1 97 ? -18.749 -9.395 50.312 1.00 97.94 97 VAL A CA 1
ATOM 714 C C . VAL A 1 97 ? -18.762 -10.041 48.929 1.00 97.94 97 VAL A C 1
ATOM 716 O O . VAL A 1 97 ? -17.957 -9.666 48.084 1.00 97.94 97 VAL A O 1
ATOM 719 N N . GLU A 1 98 ? -19.732 -10.916 48.650 1.00 97.69 98 GLU A N 1
ATOM 720 C CA . GLU A 1 98 ? -19.855 -11.560 47.335 1.00 97.69 98 GLU A CA 1
ATOM 721 C C . GLU A 1 98 ? -20.049 -10.533 46.206 1.00 97.69 98 GLU A C 1
ATOM 723 O O . GLU A 1 98 ? -19.409 -10.612 45.155 1.00 97.69 98 GLU A O 1
ATOM 728 N N . ARG A 1 99 ? -20.897 -9.521 46.422 1.00 97.38 99 ARG A N 1
ATOM 729 C CA . ARG A 1 99 ? -21.103 -8.442 45.449 1.00 97.38 99 ARG A CA 1
ATOM 730 C C . ARG A 1 99 ? -19.831 -7.625 45.220 1.00 97.38 99 ARG A C 1
ATOM 732 O O . ARG A 1 99 ? -19.552 -7.264 44.079 1.00 97.38 99 ARG A O 1
ATOM 739 N N . ASP A 1 100 ? -19.067 -7.332 46.264 1.00 97.62 100 ASP A N 1
ATOM 740 C CA . ASP A 1 100 ? -17.820 -6.578 46.138 1.00 97.62 100 ASP A CA 1
ATOM 741 C C . ASP A 1 100 ? -16.728 -7.416 45.432 1.00 97.62 100 ASP A C 1
ATOM 743 O O . ASP A 1 100 ? -16.030 -6.895 44.559 1.00 97.62 100 ASP A O 1
ATOM 747 N N . GLU A 1 101 ? -16.658 -8.728 45.686 1.00 98.06 101 GLU A N 1
ATOM 748 C CA . GLU A 1 101 ? -15.795 -9.664 44.947 1.00 98.06 101 GLU A CA 1
ATOM 749 C C . GLU A 1 101 ? -16.169 -9.764 43.460 1.00 98.06 101 GLU A C 1
ATOM 751 O O . GLU A 1 101 ? -15.298 -9.740 42.584 1.00 98.06 101 GLU A O 1
ATOM 756 N N . LEU A 1 102 ? -17.464 -9.866 43.145 1.00 97.19 102 LEU A N 1
ATOM 757 C CA . LEU A 1 102 ? -17.944 -9.878 41.762 1.00 97.19 102 LEU A CA 1
ATOM 758 C C . LEU A 1 102 ? -17.668 -8.544 41.065 1.00 97.19 102 LEU A C 1
ATOM 760 O O . LEU A 1 102 ? -17.231 -8.544 39.916 1.00 97.19 102 LEU A O 1
ATOM 764 N N . ASN A 1 103 ? -17.846 -7.416 41.756 1.00 97.12 103 ASN A N 1
ATOM 765 C CA . ASN A 1 103 ? -17.490 -6.101 41.224 1.00 97.12 103 ASN A CA 1
ATOM 766 C C . ASN A 1 103 ? -15.993 -6.008 40.912 1.00 97.12 103 ASN A C 1
ATOM 768 O O . ASN A 1 103 ? -15.627 -5.510 39.849 1.00 97.12 103 ASN A O 1
ATOM 772 N N . GLN A 1 104 ? -15.129 -6.539 41.780 1.00 98.38 104 GLN A N 1
ATOM 773 C CA . GLN A 1 104 ? -13.690 -6.583 41.525 1.00 98.38 104 GLN A CA 1
ATOM 774 C C . GLN A 1 104 ? -13.357 -7.422 40.281 1.00 98.38 104 GLN A C 1
ATOM 776 O O . GLN A 1 104 ? -12.586 -6.973 39.430 1.00 98.38 104 GLN A O 1
ATOM 781 N N . LYS A 1 105 ? -13.971 -8.604 40.129 1.00 98.31 105 LYS A N 1
ATOM 782 C CA . LYS A 1 105 ? -13.813 -9.447 38.927 1.00 98.31 105 LYS A CA 1
ATOM 783 C C . LYS A 1 105 ? -14.316 -8.737 37.666 1.00 98.31 105 LYS A C 1
ATOM 785 O O . LYS A 1 105 ? -13.658 -8.800 36.630 1.00 98.31 105 LYS A O 1
ATOM 790 N N . CYS A 1 106 ? -15.442 -8.027 37.746 1.00 96.81 106 CYS A N 1
ATOM 791 C CA . CYS A 1 106 ? -15.959 -7.219 36.641 1.00 96.81 106 CYS A CA 1
ATOM 792 C C . CYS A 1 106 ? -14.980 -6.107 36.245 1.00 96.81 106 CYS A C 1
ATOM 794 O O . CYS A 1 106 ? -14.710 -5.951 35.057 1.00 96.81 106 CYS A O 1
ATOM 796 N N . CYS A 1 107 ? -14.400 -5.382 37.208 1.00 97.94 107 CYS A N 1
ATOM 797 C CA . CYS A 1 107 ? -13.375 -4.373 36.925 1.00 97.94 107 CYS A CA 1
ATOM 798 C C . CYS A 1 107 ? -12.154 -4.985 36.217 1.00 97.94 107 CYS A C 1
ATOM 800 O O . CYS A 1 107 ? -11.731 -4.466 35.188 1.00 97.94 107 CYS A O 1
ATOM 802 N N . GLN A 1 108 ? -11.654 -6.130 36.695 1.00 98.19 108 GLN A N 1
ATOM 803 C CA . GLN A 1 108 ? -10.527 -6.836 36.066 1.00 98.19 108 GLN A CA 1
ATOM 804 C C . GLN A 1 108 ? -10.836 -7.274 34.627 1.00 98.19 108 GLN A C 1
ATOM 806 O O . GLN A 1 108 ? -9.998 -7.140 33.737 1.00 98.19 108 GLN A O 1
ATOM 811 N N . LEU A 1 109 ? -12.046 -7.784 34.374 1.00 97.81 109 LEU A N 1
ATOM 812 C CA . LEU A 1 109 ? -12.466 -8.165 33.025 1.00 97.81 109 LEU A CA 1
ATOM 813 C C . LEU A 1 109 ? -12.583 -6.949 32.098 1.00 97.81 109 LEU A C 1
ATOM 815 O O . LEU A 1 109 ? -12.194 -7.042 30.936 1.00 97.81 109 LEU A O 1
ATOM 819 N N . VAL A 1 110 ? -13.079 -5.813 32.594 1.00 98.25 110 VAL A N 1
ATOM 820 C CA . VAL A 1 110 ? -13.152 -4.565 31.817 1.00 98.25 110 VAL A CA 1
ATOM 821 C C . VAL A 1 110 ? -11.752 -4.067 31.449 1.00 98.25 110 VAL A C 1
ATOM 823 O O . VAL A 1 110 ? -11.513 -3.742 30.286 1.00 98.25 110 VAL A O 1
ATOM 826 N N . GLU A 1 111 ? -10.811 -4.076 32.394 1.00 98.06 111 GLU A N 1
ATOM 827 C CA . GLU A 1 111 ? -9.408 -3.722 32.137 1.00 98.06 111 GLU A CA 1
ATOM 828 C C . GLU A 1 111 ? -8.767 -4.649 31.093 1.00 98.06 111 GLU A C 1
ATOM 830 O O . GLU A 1 111 ? -8.121 -4.178 30.155 1.00 98.06 111 GLU A O 1
ATOM 835 N N . ALA A 1 112 ? -9.003 -5.962 31.196 1.00 98.12 112 ALA A N 1
ATOM 836 C CA . ALA A 1 112 ? -8.507 -6.933 30.224 1.00 98.12 112 ALA A CA 1
ATOM 837 C C . ALA A 1 112 ? -9.097 -6.711 28.818 1.00 98.12 112 ALA A C 1
ATOM 839 O O . ALA A 1 112 ? -8.377 -6.799 27.823 1.00 98.12 112 ALA A O 1
ATOM 840 N N . VAL A 1 113 ? -10.392 -6.395 28.714 1.00 98.06 113 VAL A N 1
ATOM 841 C CA . VAL A 1 113 ? -11.046 -6.105 27.426 1.00 98.06 113 VAL A CA 1
ATOM 842 C C . VAL A 1 113 ? -10.460 -4.852 26.777 1.00 98.06 113 VAL A C 1
ATOM 844 O O . VAL A 1 113 ? -10.159 -4.877 25.581 1.00 98.06 113 VAL A O 1
ATOM 847 N N . GLU A 1 114 ? -10.257 -3.774 27.537 1.00 97.81 114 GLU A N 1
ATOM 848 C CA . GLU A 1 114 ? -9.638 -2.558 26.999 1.00 97.81 114 GLU A CA 1
ATOM 849 C C . GLU A 1 114 ? -8.178 -2.798 26.586 1.00 97.81 114 GLU A C 1
ATOM 851 O O . GLU A 1 114 ? -7.763 -2.332 25.524 1.00 97.81 114 GLU A O 1
ATOM 856 N N . HIS A 1 115 ? -7.424 -3.611 27.333 1.00 98.25 115 HIS A N 1
ATOM 857 C CA . HIS A 1 115 ? -6.077 -4.027 26.934 1.00 98.25 115 HIS A CA 1
ATOM 858 C C . HIS A 1 115 ? -6.073 -4.752 25.576 1.00 98.25 115 HIS A C 1
ATOM 860 O O . HIS A 1 115 ? -5.374 -4.336 24.650 1.00 98.25 115 HIS A O 1
ATOM 866 N N . TYR A 1 116 ? -6.901 -5.788 25.405 1.00 98.12 116 TYR A N 1
ATOM 867 C CA . TYR A 1 116 ? -6.977 -6.524 24.134 1.00 98.12 116 TYR A CA 1
ATOM 868 C C . TYR A 1 116 ? -7.472 -5.664 22.969 1.00 98.12 116 TYR A C 1
ATOM 870 O O . TYR A 1 116 ? -7.053 -5.852 21.826 1.00 98.12 116 TYR A O 1
ATOM 878 N N . LYS A 1 117 ? -8.357 -4.704 23.237 1.00 97.88 117 LYS A N 1
ATOM 879 C CA . LYS A 1 117 ? -8.827 -3.746 22.234 1.00 97.88 117 LYS A CA 1
ATOM 880 C C . LYS A 1 117 ? -7.696 -2.838 21.752 1.00 97.88 117 LYS A C 1
ATOM 882 O O . LYS A 1 117 ? -7.586 -2.625 20.544 1.00 97.88 117 LYS A O 1
ATOM 887 N N . MET A 1 118 ? -6.837 -2.362 22.655 1.00 97.88 118 MET A N 1
ATOM 888 C CA . MET A 1 118 ? -5.638 -1.597 22.292 1.00 97.88 118 MET A CA 1
ATOM 889 C C . MET A 1 118 ? -4.663 -2.438 21.455 1.00 97.88 118 MET A C 1
ATOM 891 O O . MET A 1 118 ? -4.224 -1.989 20.395 1.00 97.88 118 MET A O 1
ATOM 895 N N . GLU A 1 119 ? -4.391 -3.684 21.856 1.00 98.25 119 GLU A N 1
ATOM 896 C CA . GLU A 1 119 ? -3.538 -4.601 21.080 1.00 98.25 119 GLU A CA 1
ATOM 897 C C . GLU A 1 119 ? -4.106 -4.882 19.680 1.00 98.25 119 GLU A C 1
ATOM 899 O O . GLU A 1 119 ? -3.368 -4.904 18.688 1.00 98.25 119 GLU A O 1
ATOM 904 N N . LEU A 1 120 ? -5.426 -5.064 19.573 1.00 98.19 120 LEU A N 1
ATOM 905 C CA . LEU A 1 120 ? -6.106 -5.285 18.298 1.00 98.19 120 LEU A CA 1
ATOM 906 C C . LEU A 1 120 ? -6.001 -4.059 17.382 1.00 98.19 120 LEU A C 1
ATOM 908 O O . LEU A 1 120 ? -5.773 -4.211 16.179 1.00 98.19 120 LEU A O 1
ATOM 912 N N . GLN A 1 121 ? -6.135 -2.850 17.931 1.00 97.75 121 GLN A N 1
ATOM 913 C CA . GLN A 1 121 ? -5.948 -1.606 17.179 1.00 97.75 121 GLN A CA 1
ATOM 914 C C . GLN A 1 121 ? -4.508 -1.459 16.677 1.00 97.75 121 GLN A C 1
ATOM 916 O O . GLN A 1 121 ? -4.294 -1.103 15.515 1.00 97.75 121 GLN A O 1
ATOM 921 N N . GLU A 1 122 ? -3.517 -1.794 17.504 1.00 98.06 122 GLU A N 1
ATOM 922 C CA . GLU A 1 122 ? -2.109 -1.764 17.103 1.00 98.06 122 GLU A CA 1
ATOM 923 C C . GLU A 1 122 ? -1.805 -2.804 16.010 1.00 98.06 122 GLU A C 1
ATOM 925 O O . GLU A 1 122 ? -1.124 -2.511 15.020 1.00 98.06 122 GLU A O 1
ATOM 930 N N . ALA A 1 123 ? -2.333 -4.023 16.147 1.00 96.94 123 ALA A N 1
ATOM 931 C CA . ALA A 1 123 ? -2.218 -5.061 15.126 1.00 96.94 123 ALA A CA 1
ATOM 932 C C . ALA A 1 123 ? -2.878 -4.626 13.807 1.00 96.94 123 ALA A C 1
ATOM 934 O O . ALA A 1 123 ? -2.284 -4.783 12.737 1.00 96.94 123 ALA A O 1
ATOM 935 N N . HIS A 1 124 ? -4.060 -4.008 13.874 1.00 98.12 124 HIS A N 1
ATOM 936 C CA . HIS A 1 124 ? -4.742 -3.454 12.707 1.00 98.12 124 HIS A CA 1
ATOM 937 C C . HIS A 1 124 ? -3.904 -2.362 12.022 1.00 98.12 124 HIS A C 1
ATOM 939 O O . HIS A 1 124 ? -3.711 -2.409 10.805 1.00 98.12 124 HIS A O 1
ATOM 945 N N . ALA A 1 125 ? -3.327 -1.428 12.785 1.00 97.31 125 ALA A N 1
ATOM 946 C CA . ALA A 1 125 ? -2.439 -0.398 12.245 1.00 97.31 125 ALA A CA 1
ATOM 947 C C . ALA A 1 125 ? -1.212 -1.006 11.538 1.00 97.31 125 ALA A C 1
ATOM 949 O O . ALA A 1 125 ? -0.841 -0.571 10.443 1.00 97.31 125 ALA A O 1
ATOM 950 N N . ARG A 1 126 ? -0.614 -2.060 12.112 1.00 98.12 126 ARG A N 1
ATOM 951 C CA . ARG A 1 126 ? 0.484 -2.813 11.477 1.00 98.12 126 ARG A CA 1
ATOM 952 C C . ARG A 1 126 ? 0.047 -3.495 10.177 1.00 98.12 126 ARG A C 1
ATOM 954 O O . ARG A 1 126 ? 0.780 -3.431 9.189 1.00 98.12 126 ARG A O 1
ATOM 961 N N . CYS A 1 127 ? -1.144 -4.092 10.135 1.00 97.81 127 CYS A N 1
ATOM 962 C CA . CYS A 1 127 ? -1.690 -4.687 8.912 1.00 97.81 127 CYS A CA 1
ATOM 963 C C . CYS A 1 127 ? -1.906 -3.649 7.803 1.00 97.81 127 CYS A C 1
ATOM 965 O O . CYS A 1 127 ? -1.548 -3.917 6.656 1.00 97.81 127 CYS A O 1
ATOM 967 N N . VAL A 1 128 ? -2.433 -2.464 8.127 1.00 97.56 128 VAL A N 1
ATOM 968 C CA . VAL A 1 128 ? -2.618 -1.375 7.150 1.00 97.56 128 VAL A CA 1
ATOM 969 C C . VAL A 1 128 ? -1.274 -0.921 6.571 1.00 97.56 128 VAL A C 1
ATOM 971 O O . VAL A 1 128 ? -1.137 -0.830 5.350 1.00 97.56 128 VAL A O 1
ATOM 974 N N . LYS A 1 129 ? -0.252 -0.726 7.419 1.00 97.50 129 LYS A N 1
ATOM 975 C CA . LYS A 1 129 ? 1.111 -0.389 6.964 1.00 97.50 129 LYS A CA 1
ATOM 976 C C . LYS A 1 129 ? 1.683 -1.456 6.025 1.00 97.50 129 LYS A C 1
ATOM 978 O O . LYS A 1 129 ? 2.244 -1.126 4.982 1.00 97.50 129 LYS A O 1
ATOM 983 N N . LEU A 1 130 ? 1.499 -2.736 6.354 1.00 97.81 130 LEU A N 1
ATOM 984 C CA . LEU A 1 130 ? 1.970 -3.841 5.516 1.00 97.81 130 LEU A CA 1
ATOM 985 C C . LEU A 1 130 ? 1.235 -3.911 4.168 1.00 97.81 130 LEU A C 1
ATOM 987 O O . LEU A 1 130 ? 1.865 -4.153 3.141 1.00 97.81 130 LEU A O 1
ATOM 991 N N . GLN A 1 131 ? -0.081 -3.676 4.148 1.00 97.94 131 GLN A N 1
ATOM 992 C CA . GLN A 1 131 ? -0.859 -3.628 2.904 1.00 97.94 131 GLN A CA 1
ATOM 993 C C . GLN A 1 131 ? -0.399 -2.495 1.985 1.00 97.94 131 GLN A C 1
ATOM 995 O O . GLN A 1 131 ? -0.308 -2.684 0.772 1.00 97.94 131 GLN A O 1
ATOM 1000 N N . TRP A 1 132 ? -0.096 -1.329 2.554 1.00 97.38 132 TRP A N 1
ATOM 1001 C CA . TRP A 1 132 ? 0.462 -0.211 1.799 1.00 97.38 132 TRP A CA 1
ATOM 1002 C C . TRP A 1 132 ? 1.834 -0.565 1.203 1.00 97.38 132 TRP A C 1
ATOM 1004 O O . TRP A 1 132 ? 2.046 -0.399 0.001 1.00 97.38 132 TRP A O 1
ATOM 1014 N N . ALA A 1 133 ? 2.721 -1.175 1.995 1.00 97.12 133 ALA A N 1
ATOM 1015 C CA . ALA A 1 133 ? 4.021 -1.644 1.513 1.00 97.12 133 ALA A CA 1
ATOM 1016 C C . ALA A 1 133 ? 3.907 -2.704 0.392 1.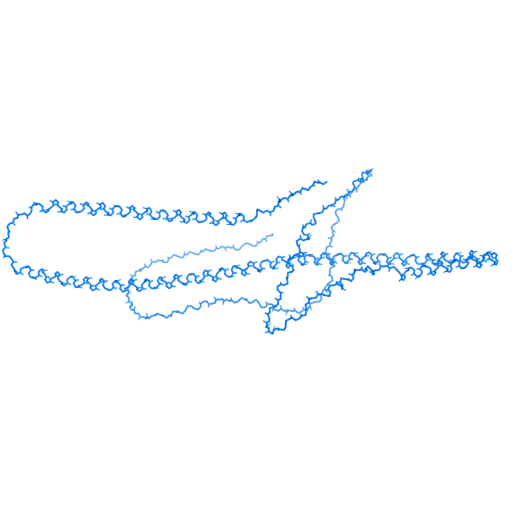00 97.12 133 ALA A C 1
ATOM 1018 O O . ALA A 1 133 ? 4.649 -2.639 -0.587 1.00 97.12 133 ALA A O 1
ATOM 1019 N N . ASP A 1 134 ? 2.961 -3.649 0.482 1.00 97.88 134 ASP A N 1
ATOM 1020 C CA . ASP A 1 134 ? 2.702 -4.646 -0.575 1.00 97.88 134 ASP A CA 1
ATOM 1021 C C . ASP A 1 134 ? 2.224 -3.991 -1.881 1.00 97.88 134 ASP A C 1
ATOM 1023 O O . ASP A 1 134 ? 2.696 -4.350 -2.964 1.00 97.88 134 ASP A O 1
ATOM 1027 N N . ARG A 1 135 ? 1.340 -2.986 -1.806 1.00 97.50 135 ARG A N 1
ATOM 1028 C CA . ARG A 1 135 ? 0.907 -2.220 -2.991 1.00 97.50 135 ARG A CA 1
ATOM 1029 C C . ARG A 1 135 ? 2.087 -1.520 -3.663 1.00 97.50 135 ARG A C 1
ATOM 1031 O O . ARG A 1 135 ? 2.257 -1.666 -4.874 1.00 97.50 135 ARG A O 1
ATOM 1038 N N . ASN A 1 136 ? 2.940 -0.860 -2.885 1.00 96.75 136 ASN A N 1
ATOM 1039 C CA . ASN A 1 136 ? 4.127 -0.183 -3.409 1.00 96.75 136 ASN A CA 1
ATOM 1040 C C . ASN A 1 136 ? 5.128 -1.161 -4.018 1.00 96.75 136 ASN A C 1
ATOM 1042 O O . ASN A 1 136 ? 5.658 -0.915 -5.100 1.00 96.75 136 ASN A O 1
ATOM 1046 N N . TYR A 1 137 ? 5.346 -2.308 -3.375 1.00 97.81 137 TYR A N 1
ATOM 1047 C CA . TYR A 1 137 ? 6.203 -3.353 -3.921 1.00 97.81 137 TYR A CA 1
ATOM 1048 C C . TYR A 1 137 ? 5.683 -3.869 -5.271 1.00 97.81 137 TYR A C 1
ATOM 1050 O O . TYR A 1 137 ? 6.458 -4.044 -6.216 1.00 97.81 137 TYR A O 1
ATOM 1058 N N . ARG A 1 138 ? 4.366 -4.076 -5.406 1.00 97.69 138 ARG A N 1
ATOM 1059 C CA . ARG A 1 138 ? 3.752 -4.480 -6.683 1.00 97.69 138 ARG A CA 1
ATOM 1060 C C . ARG A 1 138 ? 3.890 -3.402 -7.754 1.00 97.69 138 ARG A C 1
ATOM 1062 O O . ARG A 1 138 ? 4.238 -3.739 -8.887 1.00 97.69 138 ARG A O 1
ATOM 1069 N N . ALA A 1 139 ? 3.671 -2.136 -7.401 1.00 96.56 139 ALA A N 1
ATOM 1070 C CA . ALA A 1 139 ? 3.856 -1.006 -8.308 1.00 96.56 139 ALA A CA 1
ATOM 1071 C C . ALA A 1 139 ? 5.311 -0.929 -8.802 1.00 96.56 139 ALA A C 1
ATOM 1073 O O . ALA A 1 139 ? 5.552 -0.982 -10.011 1.00 96.56 139 ALA A O 1
ATOM 1074 N N . ALA A 1 140 ? 6.284 -0.950 -7.886 1.00 97.12 140 ALA A N 1
ATOM 1075 C CA . ALA A 1 140 ? 7.711 -0.944 -8.207 1.00 97.12 140 ALA A CA 1
ATOM 1076 C C . ALA A 1 140 ? 8.117 -2.135 -9.089 1.00 97.12 140 ALA A C 1
ATOM 1078 O O . ALA A 1 140 ? 8.831 -1.973 -10.080 1.00 97.12 140 ALA A O 1
ATOM 1079 N N . ARG A 1 141 ? 7.607 -3.337 -8.793 1.00 98.06 141 ARG A N 1
ATOM 1080 C CA . ARG A 1 141 ? 7.848 -4.528 -9.619 1.00 98.06 141 ARG A CA 1
ATOM 1081 C C . ARG A 1 141 ? 7.304 -4.361 -11.038 1.00 98.06 141 ARG A C 1
ATOM 1083 O O . ARG A 1 141 ? 7.977 -4.747 -11.991 1.00 98.06 141 ARG A O 1
ATOM 1090 N N . SER A 1 142 ? 6.111 -3.787 -11.190 1.00 97.12 142 SER A N 1
ATOM 1091 C CA . SER A 1 142 ? 5.517 -3.530 -12.507 1.00 97.12 142 SER A CA 1
ATOM 1092 C C . SER A 1 142 ? 6.322 -2.501 -13.313 1.00 97.12 142 SER A C 1
ATOM 1094 O O . SER A 1 142 ? 6.578 -2.721 -14.499 1.00 97.12 142 SER A O 1
ATOM 1096 N N . ALA A 1 143 ? 6.816 -1.447 -12.654 1.00 96.81 143 ALA A N 1
ATOM 1097 C CA . ALA A 1 143 ? 7.687 -0.442 -13.257 1.00 96.81 143 ALA A CA 1
ATOM 1098 C C . ALA A 1 143 ? 9.026 -1.050 -13.706 1.00 96.81 143 ALA A C 1
ATOM 1100 O O . ALA A 1 143 ? 9.471 -0.807 -14.828 1.00 96.81 143 ALA A O 1
ATOM 1101 N N . PHE A 1 144 ? 9.626 -1.916 -12.883 1.00 97.62 144 PHE A N 1
ATOM 1102 C CA . PHE A 1 144 ? 10.847 -2.637 -13.244 1.00 97.62 144 PHE A CA 1
ATOM 1103 C C . PHE A 1 144 ? 10.645 -3.546 -14.465 1.00 97.62 144 PHE A C 1
ATOM 1105 O O . PHE A 1 144 ? 11.464 -3.542 -15.382 1.00 97.62 144 PHE A O 1
ATOM 1112 N N . CYS A 1 145 ? 9.533 -4.287 -14.529 1.00 97.94 145 CYS A N 1
ATOM 1113 C CA . CYS A 1 145 ? 9.209 -5.105 -15.701 1.00 97.94 145 CYS A CA 1
ATOM 1114 C C . CYS A 1 145 ? 9.044 -4.264 -16.977 1.00 97.94 145 CYS A C 1
ATOM 1116 O O . CYS A 1 145 ? 9.479 -4.691 -18.048 1.00 97.94 145 CYS A O 1
ATOM 1118 N N . LEU A 1 146 ? 8.443 -3.074 -16.878 1.00 97.12 146 LEU A N 1
ATOM 1119 C CA . LEU A 1 146 ? 8.325 -2.152 -18.008 1.00 97.12 146 LEU A CA 1
ATOM 1120 C C . LEU A 1 146 ? 9.698 -1.631 -18.458 1.00 97.12 146 LEU A C 1
ATOM 1122 O O . LEU A 1 146 ? 9.973 -1.604 -19.659 1.00 97.12 146 LEU A O 1
ATOM 1126 N N . ALA A 1 147 ? 10.561 -1.250 -17.514 1.00 97.69 147 ALA A N 1
ATOM 1127 C CA . ALA A 1 147 ? 11.917 -0.793 -17.805 1.00 97.69 147 ALA A CA 1
ATOM 1128 C C . ALA A 1 147 ? 12.757 -1.887 -18.490 1.00 97.69 147 ALA A C 1
ATOM 1130 O O . ALA A 1 147 ? 13.380 -1.625 -19.517 1.00 97.69 147 ALA A O 1
ATOM 1131 N N . ASP A 1 148 ? 12.703 -3.126 -17.993 1.00 97.75 148 ASP A N 1
ATOM 1132 C CA . ASP A 1 148 ? 13.373 -4.287 -18.599 1.00 97.75 148 ASP A CA 1
ATOM 1133 C C . ASP A 1 148 ? 12.846 -4.573 -20.021 1.00 97.75 148 ASP A C 1
ATOM 1135 O O . ASP A 1 148 ? 13.619 -4.798 -20.954 1.00 97.75 148 ASP A O 1
ATOM 1139 N N . ALA A 1 149 ? 11.529 -4.474 -20.241 1.00 97.06 149 ALA A N 1
ATOM 1140 C CA . ALA A 1 149 ? 10.946 -4.619 -21.576 1.00 97.06 149 ALA A CA 1
ATOM 1141 C C . ALA A 1 149 ? 11.441 -3.535 -22.552 1.00 97.06 149 ALA A C 1
ATOM 1143 O O . ALA A 1 149 ? 11.800 -3.847 -23.691 1.00 97.06 149 ALA A O 1
ATOM 1144 N N . ARG A 1 150 ? 11.506 -2.274 -22.104 1.00 97.19 150 ARG A N 1
ATOM 1145 C CA . ARG A 1 150 ? 12.047 -1.163 -22.903 1.00 97.19 150 ARG A CA 1
ATOM 1146 C C . ARG A 1 150 ? 13.527 -1.344 -23.201 1.00 97.19 150 ARG A C 1
ATOM 1148 O O . ARG A 1 150 ? 13.934 -1.138 -24.340 1.00 97.19 150 ARG A O 1
ATOM 1155 N N . HIS A 1 151 ? 14.307 -1.788 -22.223 1.00 97.25 151 HIS A N 1
ATOM 1156 C CA . HIS A 1 151 ? 15.717 -2.086 -22.420 1.00 97.25 151 HIS A CA 1
ATOM 1157 C C . HIS A 1 151 ? 15.914 -3.149 -23.513 1.00 97.25 151 HIS A C 1
ATOM 1159 O O . HIS A 1 151 ? 16.618 -2.902 -24.494 1.00 97.25 151 HIS A O 1
ATOM 1165 N N . ARG A 1 152 ? 15.192 -4.274 -23.443 1.00 97.69 152 ARG A N 1
ATOM 1166 C CA . ARG A 1 152 ? 15.246 -5.322 -24.481 1.00 97.69 152 ARG A CA 1
ATOM 1167 C C . ARG A 1 152 ? 14.822 -4.824 -25.860 1.00 97.69 152 ARG A C 1
ATOM 1169 O O . ARG A 1 152 ? 15.419 -5.213 -26.861 1.00 97.69 152 ARG A O 1
ATOM 1176 N N . GLU A 1 153 ? 13.807 -3.966 -25.934 1.00 97.69 153 GLU A N 1
ATOM 1177 C CA . GLU A 1 153 ? 13.394 -3.340 -27.195 1.00 97.69 153 GLU A CA 1
ATOM 1178 C C . GLU A 1 153 ? 14.527 -2.483 -27.782 1.00 97.69 153 GLU A C 1
ATOM 1180 O O . GLU A 1 153 ? 14.832 -2.582 -28.974 1.00 97.69 153 GLU A O 1
ATOM 1185 N N . THR A 1 154 ? 15.191 -1.673 -26.952 1.00 95.75 154 THR A N 1
ATOM 1186 C CA . THR A 1 154 ? 16.336 -0.864 -27.395 1.00 95.75 154 THR A CA 1
ATOM 1187 C C . THR A 1 154 ? 17.519 -1.723 -27.836 1.00 95.75 154 THR A C 1
ATOM 1189 O O . THR A 1 154 ? 18.099 -1.443 -28.885 1.00 95.75 154 THR A O 1
ATOM 1192 N N . GLU A 1 155 ? 17.818 -2.822 -27.135 1.00 97.56 155 GLU A N 1
ATOM 1193 C CA . GLU A 1 155 ? 18.853 -3.776 -27.551 1.00 97.56 155 GLU A CA 1
ATOM 1194 C C . GLU A 1 155 ? 18.539 -4.408 -28.913 1.00 97.56 155 GLU A C 1
ATOM 1196 O O . GLU A 1 155 ? 19.420 -4.542 -29.763 1.00 97.56 155 GLU A O 1
ATOM 1201 N N . GLN A 1 156 ? 17.282 -4.787 -29.159 1.00 98.31 156 GLN A N 1
ATOM 1202 C CA . GLN A 1 156 ? 16.872 -5.347 -30.450 1.00 98.31 156 GLN A CA 1
ATOM 1203 C C . GLN A 1 156 ? 17.044 -4.336 -31.585 1.00 98.31 156 GLN A C 1
ATOM 1205 O O . GLN A 1 156 ? 17.548 -4.690 -32.655 1.00 98.31 156 GLN A O 1
ATOM 1210 N N . ARG A 1 157 ? 16.660 -3.073 -31.355 1.00 97.19 157 ARG A N 1
ATOM 1211 C CA . ARG A 1 157 ? 16.866 -1.987 -32.325 1.00 97.19 157 ARG A CA 1
ATOM 1212 C C . ARG A 1 157 ? 18.351 -1.761 -32.597 1.00 97.19 157 ARG A C 1
ATOM 1214 O O . ARG A 1 157 ? 18.719 -1.610 -33.760 1.00 97.19 157 ARG A O 1
ATOM 1221 N N . PHE A 1 158 ? 19.190 -1.802 -31.563 1.00 97.31 158 PHE A N 1
ATOM 1222 C CA . PHE A 1 158 ? 20.640 -1.681 -31.704 1.00 97.31 158 PHE A CA 1
ATOM 1223 C C . PHE A 1 158 ? 21.220 -2.810 -32.564 1.00 97.31 158 PHE A C 1
ATOM 1225 O O . PHE A 1 158 ? 21.861 -2.533 -33.572 1.00 97.31 158 PHE A O 1
ATOM 1232 N N . ARG A 1 159 ? 20.885 -4.074 -32.266 1.00 97.56 159 ARG A N 1
ATOM 1233 C CA . ARG A 1 159 ? 21.314 -5.231 -33.080 1.00 97.56 159 ARG A CA 1
ATOM 1234 C C . ARG A 1 159 ? 20.838 -5.143 -34.532 1.00 97.56 159 ARG A C 1
ATOM 1236 O O . ARG A 1 159 ? 21.501 -5.633 -35.442 1.00 97.56 159 ARG A O 1
ATOM 1243 N N . HIS A 1 160 ? 19.663 -4.563 -34.774 1.00 98.00 160 HIS A N 1
ATOM 1244 C CA . HIS A 1 160 ? 19.162 -4.345 -36.135 1.00 98.00 160 HIS A CA 1
ATOM 1245 C C . HIS A 1 160 ? 19.950 -3.265 -36.878 1.00 98.00 160 HIS A C 1
ATOM 1247 O O . HIS A 1 160 ? 20.254 -3.430 -38.059 1.00 98.00 160 HIS A O 1
ATOM 1253 N N . LEU A 1 161 ? 20.287 -2.167 -36.198 1.00 96.38 161 LEU A N 1
ATOM 1254 C CA . LEU A 1 161 ? 21.138 -1.116 -36.755 1.00 96.38 161 LEU A CA 1
ATOM 1255 C C . LEU A 1 161 ? 22.548 -1.634 -37.037 1.00 96.38 161 LEU A C 1
ATOM 1257 O O . LEU A 1 161 ? 23.049 -1.395 -38.129 1.00 96.38 161 LEU A O 1
ATOM 1261 N N . GLU A 1 162 ? 23.132 -2.402 -36.121 1.00 96.88 162 GLU A N 1
ATOM 1262 C CA . GLU A 1 162 ? 24.429 -3.065 -36.292 1.00 96.88 162 GLU A CA 1
ATOM 1263 C C . GLU A 1 162 ? 24.449 -3.917 -37.570 1.00 96.88 162 GLU A C 1
ATOM 1265 O O . GLU A 1 162 ? 25.262 -3.681 -38.459 1.00 96.88 162 GLU A O 1
ATOM 1270 N N . LYS A 1 163 ? 23.446 -4.785 -37.763 1.00 97.94 163 LYS A N 1
ATOM 1271 C CA . LYS A 1 163 ? 23.305 -5.569 -39.003 1.00 97.94 163 LYS A CA 1
ATOM 1272 C C . LYS A 1 163 ? 23.186 -4.702 -40.256 1.00 97.94 163 LYS A C 1
ATOM 1274 O O . LYS A 1 163 ? 23.743 -5.044 -41.294 1.00 97.94 163 LYS A O 1
ATOM 1279 N N . LYS A 1 164 ? 22.434 -3.597 -40.201 1.00 96.88 164 LYS A N 1
ATOM 1280 C CA . LYS A 1 164 ? 22.328 -2.666 -41.339 1.00 96.88 164 LYS A CA 1
ATOM 1281 C C . LYS A 1 164 ? 23.666 -1.999 -41.645 1.00 96.88 164 LYS A C 1
ATOM 1283 O O . LYS A 1 164 ? 23.996 -1.836 -42.818 1.00 96.88 164 LYS A O 1
ATOM 1288 N N . VAL A 1 165 ? 24.417 -1.622 -40.611 1.00 95.31 165 VAL A N 1
ATOM 1289 C CA . VAL A 1 165 ? 25.766 -1.072 -40.754 1.00 95.31 165 VAL A CA 1
ATOM 1290 C C . VAL A 1 165 ? 26.666 -2.112 -41.415 1.00 95.31 165 VAL A C 1
ATOM 1292 O O . VAL A 1 165 ? 27.230 -1.797 -42.463 1.00 95.31 165 VAL A O 1
ATOM 1295 N N . ASP A 1 166 ? 26.692 -3.349 -40.914 1.00 96.56 166 ASP A N 1
ATOM 1296 C CA . ASP A 1 166 ? 27.486 -4.455 -41.469 1.00 96.56 166 ASP A CA 1
ATOM 1297 C C . ASP A 1 166 ? 27.182 -4.716 -42.948 1.00 96.56 166 ASP A C 1
ATOM 1299 O O . ASP A 1 166 ? 28.095 -4.871 -43.758 1.00 96.56 166 ASP A O 1
ATOM 1303 N N . ILE A 1 167 ? 25.899 -4.700 -43.327 1.00 97.19 167 ILE A N 1
ATOM 1304 C CA . ILE A 1 167 ? 25.470 -4.855 -44.725 1.00 97.19 167 ILE A CA 1
ATOM 1305 C C . ILE A 1 167 ? 25.928 -3.666 -45.588 1.00 97.19 167 ILE A C 1
ATOM 1307 O O . ILE A 1 167 ? 26.274 -3.854 -46.754 1.00 97.19 167 ILE A O 1
ATOM 1311 N N . SER A 1 168 ? 25.964 -2.448 -45.039 1.00 95.69 168 SER A N 1
ATOM 1312 C CA . SER A 1 168 ? 26.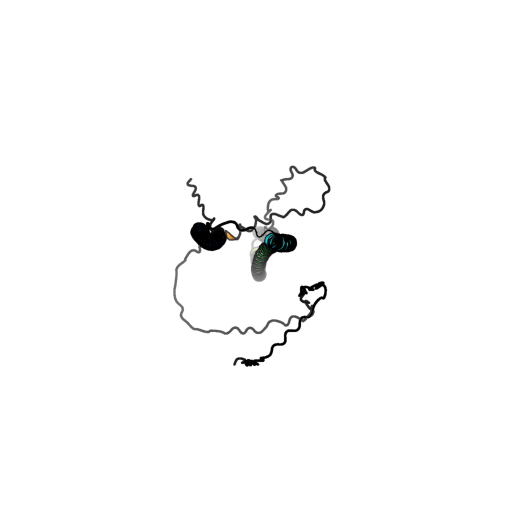365 -1.242 -45.782 1.00 95.69 168 SER A CA 1
ATOM 1313 C C . SER A 1 168 ? 27.883 -1.085 -45.953 1.00 95.69 168 SER A C 1
ATOM 1315 O O . SER A 1 168 ? 28.331 -0.422 -46.892 1.00 95.69 168 SER A O 1
ATOM 1317 N N . LEU A 1 169 ? 28.694 -1.698 -45.082 1.00 94.69 169 LEU A N 1
ATOM 1318 C CA . LEU A 1 169 ? 30.160 -1.639 -45.146 1.00 94.69 169 LEU A CA 1
ATOM 1319 C C . LEU A 1 169 ? 30.749 -2.070 -46.508 1.00 94.69 169 LEU A C 1
ATOM 1321 O O . LEU A 1 169 ? 31.533 -1.294 -47.064 1.00 94.69 169 LEU A O 1
ATOM 1325 N N . PRO A 1 170 ? 30.392 -3.226 -47.107 1.00 96.56 170 PRO A N 1
ATOM 1326 C CA . PRO A 1 170 ? 30.941 -3.624 -48.405 1.00 96.56 170 PRO A CA 1
ATOM 1327 C C . PRO A 1 170 ? 30.540 -2.675 -49.542 1.00 96.56 170 PRO A C 1
ATOM 1329 O O . PRO A 1 170 ? 31.348 -2.416 -50.438 1.00 96.56 170 PRO A O 1
ATOM 1332 N N . GLU A 1 171 ? 29.329 -2.109 -49.509 1.00 96.50 171 GLU A N 1
ATOM 1333 C CA . GLU A 1 171 ? 28.913 -1.102 -50.490 1.00 96.50 171 GLU A CA 1
ATOM 1334 C C . GLU A 1 171 ? 29.771 0.158 -50.376 1.00 96.50 171 GLU A C 1
ATOM 1336 O O . GLU A 1 171 ? 30.272 0.646 -51.391 1.00 96.50 171 GLU A O 1
ATOM 1341 N N . ARG A 1 172 ? 30.034 0.641 -49.154 1.00 93.81 172 ARG A N 1
ATOM 1342 C CA . ARG A 1 172 ? 30.955 1.768 -48.927 1.00 93.81 172 ARG A CA 1
ATOM 1343 C C . ARG A 1 172 ? 32.350 1.472 -49.473 1.00 93.81 172 ARG A C 1
ATOM 1345 O O . ARG A 1 172 ? 32.915 2.306 -50.183 1.00 93.81 172 ARG A O 1
ATOM 1352 N N . SER A 1 173 ? 32.894 0.281 -49.213 1.00 95.69 173 SER A N 1
ATOM 1353 C CA . SER A 1 173 ? 34.187 -0.137 -49.775 1.00 95.69 173 SER A CA 1
ATOM 1354 C C . SER A 1 173 ? 34.176 -0.129 -51.308 1.00 95.69 173 SER A C 1
ATOM 1356 O O . SER A 1 173 ? 35.136 0.340 -51.925 1.00 95.69 173 SER A O 1
ATOM 1358 N N . ARG A 1 174 ? 33.080 -0.578 -51.933 1.00 97.81 174 ARG A N 1
ATOM 1359 C CA . ARG A 1 174 ? 32.907 -0.573 -53.393 1.00 97.81 174 ARG A CA 1
ATOM 1360 C C . ARG A 1 174 ? 32.839 0.845 -53.962 1.00 97.81 174 ARG A C 1
ATOM 1362 O O . ARG A 1 174 ? 33.533 1.135 -54.937 1.00 97.81 174 ARG A O 1
ATOM 1369 N N . TRP A 1 175 ? 32.057 1.735 -53.353 1.00 96.94 175 TRP A N 1
ATOM 1370 C CA . TRP A 1 175 ? 31.967 3.140 -53.767 1.00 96.94 175 TRP A CA 1
ATOM 1371 C C . TRP A 1 175 ? 33.304 3.865 -53.612 1.00 96.94 175 TRP A C 1
ATOM 1373 O O . TRP A 1 175 ? 33.714 4.601 -54.511 1.00 96.94 175 TRP A O 1
ATOM 1383 N N . LYS A 1 176 ? 34.039 3.589 -52.530 1.00 96.44 176 LYS A N 1
ATOM 1384 C CA . LYS A 1 176 ? 35.394 4.110 -52.323 1.00 96.44 176 LYS A CA 1
ATOM 1385 C C . LYS A 1 176 ? 36.362 3.622 -53.402 1.00 96.44 176 LYS A C 1
ATOM 1387 O O . LYS A 1 176 ? 37.105 4.429 -53.958 1.00 96.44 176 LYS A O 1
ATOM 1392 N N . ALA A 1 177 ? 36.339 2.331 -53.734 1.00 97.38 177 ALA A N 1
ATOM 1393 C CA . ALA A 1 177 ? 37.159 1.770 -54.808 1.00 97.38 177 ALA A CA 1
ATOM 1394 C C . ALA A 1 177 ? 36.849 2.415 -56.170 1.00 97.38 177 ALA A C 1
ATOM 1396 O O . ALA A 1 177 ? 37.770 2.789 -56.900 1.00 97.38 177 ALA A O 1
ATOM 1397 N N . LEU A 1 178 ? 35.565 2.617 -56.480 1.00 98.00 178 LEU A N 1
ATOM 1398 C CA . LEU A 1 178 ? 35.126 3.295 -57.699 1.00 98.00 178 LEU A CA 1
ATOM 1399 C C . LEU A 1 178 ? 35.597 4.757 -57.746 1.00 98.00 178 LEU A C 1
ATOM 1401 O O . LEU A 1 178 ? 36.164 5.183 -58.751 1.00 98.00 178 LEU A O 1
ATOM 1405 N N . ALA A 1 179 ? 35.442 5.508 -56.652 1.00 97.75 179 ALA A N 1
ATOM 1406 C CA . ALA A 1 179 ? 35.908 6.891 -56.562 1.00 97.75 179 ALA A CA 1
ATOM 1407 C C . ALA A 1 179 ? 37.431 7.007 -56.761 1.00 97.75 179 ALA A C 1
ATOM 1409 O O . ALA A 1 179 ? 37.892 7.886 -57.489 1.00 97.75 179 ALA A O 1
ATOM 1410 N N . MET A 1 180 ? 38.214 6.095 -56.171 1.00 97.38 180 MET A N 1
ATOM 1411 C CA . MET A 1 180 ? 39.668 6.040 -56.376 1.00 97.38 180 MET A CA 1
ATOM 1412 C C . MET A 1 180 ? 40.032 5.704 -57.829 1.00 97.38 180 MET A C 1
ATOM 1414 O O . MET A 1 180 ? 40.941 6.317 -58.388 1.00 97.38 180 MET A O 1
ATOM 1418 N N . SER A 1 181 ? 39.317 4.766 -58.460 1.00 98.25 181 SER A N 1
ATOM 1419 C CA . SER A 1 181 ? 39.530 4.410 -59.869 1.00 98.25 181 SER A CA 1
ATOM 1420 C C . SER A 1 181 ? 39.293 5.603 -60.800 1.00 98.25 181 SER A C 1
ATOM 1422 O O . SER A 1 181 ? 40.151 5.912 -61.626 1.00 98.25 181 SER A O 1
ATOM 1424 N N . LEU A 1 182 ? 38.186 6.329 -60.610 1.00 97.94 182 LEU A N 1
ATOM 1425 C CA . LEU A 1 182 ? 37.881 7.540 -61.377 1.00 97.94 182 LEU A CA 1
ATOM 1426 C C . LEU A 1 182 ? 38.916 8.644 -61.137 1.00 97.94 182 LEU A C 1
ATOM 1428 O O . LEU A 1 182 ? 39.385 9.260 -62.090 1.00 97.94 182 LEU A O 1
ATOM 1432 N N . ALA A 1 183 ? 39.329 8.865 -59.884 1.00 97.81 183 ALA A N 1
ATOM 1433 C CA . ALA A 1 183 ? 40.361 9.850 -59.564 1.00 97.81 183 ALA A CA 1
ATOM 1434 C C . ALA A 1 183 ? 41.692 9.546 -60.272 1.00 97.81 183 ALA A C 1
ATOM 1436 O O . ALA A 1 183 ? 42.375 10.470 -60.713 1.00 97.81 183 ALA A O 1
ATOM 1437 N N . ASN A 1 184 ? 42.045 8.266 -60.427 1.00 97.56 184 ASN A N 1
ATOM 1438 C CA . ASN A 1 184 ? 43.272 7.843 -61.103 1.00 97.56 184 ASN A CA 1
ATOM 1439 C C . ASN A 1 184 ? 43.280 8.115 -62.614 1.00 97.56 184 ASN A C 1
ATOM 1441 O O . ASN A 1 184 ? 44.367 8.229 -63.180 1.00 97.56 184 ASN A O 1
ATOM 1445 N N . GLN A 1 185 ? 42.111 8.252 -63.245 1.00 97.81 185 GLN A N 1
ATOM 1446 C CA . GLN A 1 185 ? 41.979 8.581 -64.670 1.00 97.81 185 GLN A CA 1
ATOM 1447 C C . GLN A 1 185 ? 42.104 10.090 -64.959 1.00 97.81 185 GLN A C 1
ATOM 1449 O O . GLN A 1 185 ? 42.221 10.478 -66.118 1.00 97.81 185 GLN A O 1
ATOM 1454 N N . LEU A 1 186 ? 42.084 10.946 -63.930 1.00 97.50 186 LEU A N 1
ATOM 1455 C CA . LEU A 1 186 ? 42.207 12.399 -64.077 1.00 97.50 186 LEU A CA 1
ATOM 1456 C C . LEU A 1 186 ? 43.660 12.845 -64.327 1.00 97.50 186 LEU A C 1
ATOM 1458 O O . LEU A 1 186 ? 44.623 12.153 -63.983 1.00 97.50 186 LEU A O 1
ATOM 1462 N N . ASP A 1 187 ? 43.819 14.060 -64.855 1.00 97.81 187 ASP A N 1
ATOM 1463 C CA . ASP A 1 187 ? 45.109 14.736 -64.996 1.00 97.81 187 ASP A CA 1
ATOM 1464 C C . ASP A 1 187 ? 45.807 14.920 -63.636 1.00 97.81 187 ASP A C 1
ATOM 1466 O O . ASP A 1 187 ? 45.167 15.016 -62.588 1.00 97.81 187 ASP A O 1
ATOM 1470 N N . GLY A 1 188 ? 47.143 14.981 -63.627 1.00 96.62 188 GLY A N 1
ATOM 1471 C CA . GLY A 1 188 ? 47.944 14.975 -62.393 1.00 96.62 188 GLY A CA 1
ATOM 1472 C C . GLY A 1 188 ? 47.487 15.971 -61.306 1.00 96.62 188 GLY A C 1
ATOM 1473 O O . GLY A 1 188 ? 47.342 15.567 -60.145 1.00 96.62 188 GLY A O 1
ATOM 1474 N N . PRO A 1 189 ? 47.240 17.253 -61.635 1.00 97.50 189 PRO A N 1
ATOM 1475 C CA . PRO A 1 189 ? 46.704 18.235 -60.692 1.00 97.50 189 PRO A CA 1
ATOM 1476 C C . PRO A 1 189 ? 45.295 17.904 -60.177 1.00 97.50 189 PRO A C 1
ATOM 1478 O O . PRO A 1 189 ? 45.055 17.986 -58.967 1.00 97.50 189 PRO A O 1
ATOM 1481 N N . SER A 1 190 ? 44.360 17.520 -61.051 1.00 97.06 190 SER A N 1
ATOM 1482 C CA . SER A 1 190 ? 42.983 17.199 -60.642 1.00 97.06 190 SER A CA 1
ATOM 1483 C C . SER A 1 190 ? 42.894 15.891 -59.865 1.00 97.06 190 SER A C 1
ATOM 1485 O O . SER A 1 190 ? 42.189 15.845 -58.857 1.00 97.06 190 SER A O 1
ATOM 1487 N N . ARG A 1 191 ? 43.689 14.878 -60.228 1.00 98.12 191 ARG A N 1
ATOM 1488 C CA . ARG A 1 191 ? 43.856 13.634 -59.464 1.00 98.12 191 ARG A CA 1
ATOM 1489 C C . ARG A 1 191 ? 44.274 13.908 -58.023 1.00 98.12 191 ARG A C 1
ATOM 1491 O O . ARG A 1 191 ? 43.666 13.368 -57.104 1.00 98.12 191 ARG A O 1
ATOM 1498 N N . ARG A 1 192 ? 45.274 14.773 -57.797 1.00 97.75 192 ARG A N 1
ATOM 1499 C CA . ARG A 1 192 ? 45.718 15.137 -56.435 1.00 97.75 192 ARG A CA 1
ATOM 1500 C C . ARG A 1 192 ? 44.591 15.759 -55.609 1.00 97.75 192 ARG A C 1
ATOM 1502 O O . ARG A 1 192 ? 44.374 15.341 -54.475 1.00 97.75 192 ARG A O 1
ATOM 1509 N N . ARG A 1 193 ? 43.843 16.707 -56.186 1.00 97.75 193 ARG A N 1
ATOM 1510 C CA . ARG A 1 193 ? 42.696 17.348 -55.514 1.00 97.75 193 ARG A CA 1
ATOM 1511 C C . ARG A 1 193 ? 41.567 16.355 -55.228 1.00 97.75 193 ARG A C 1
ATOM 1513 O O . ARG A 1 193 ? 41.005 16.373 -54.136 1.00 97.75 193 ARG A O 1
ATOM 1520 N N 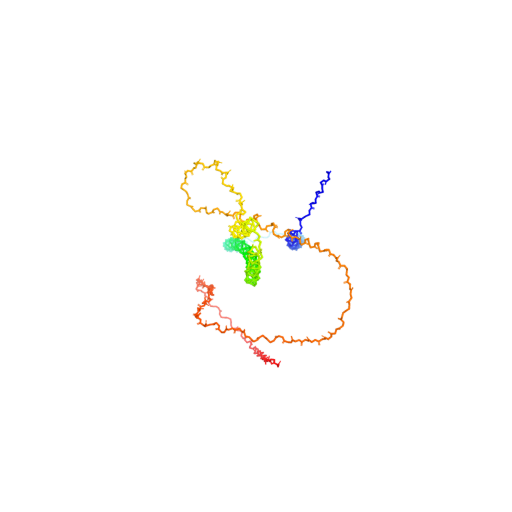. ALA A 1 194 ? 41.257 15.475 -56.179 1.00 97.69 194 ALA A N 1
ATOM 1521 C CA . ALA A 1 194 ? 40.248 14.433 -56.013 1.00 97.69 194 ALA A CA 1
ATOM 1522 C C . ALA A 1 194 ? 40.633 13.446 -54.898 1.00 97.69 194 ALA A C 1
ATOM 1524 O O . ALA A 1 194 ? 39.830 13.196 -54.003 1.00 97.69 194 ALA A O 1
ATOM 1525 N N . MET A 1 195 ? 41.880 12.964 -54.883 1.00 97.44 195 MET A N 1
ATOM 1526 C CA . MET A 1 195 ? 42.379 12.062 -53.838 1.00 97.44 195 MET A CA 1
ATOM 1527 C C . MET A 1 195 ? 42.362 12.707 -52.451 1.00 97.44 195 MET A C 1
ATOM 1529 O O . MET A 1 195 ? 41.922 12.074 -51.495 1.00 97.44 195 MET A O 1
ATOM 1533 N N . GLN A 1 196 ? 42.760 13.978 -52.331 1.00 97.25 196 GLN A N 1
ATOM 1534 C CA . GLN A 1 196 ? 42.652 14.711 -51.064 1.00 97.25 196 GLN A CA 1
ATOM 1535 C C . GLN A 1 196 ? 41.202 14.779 -50.569 1.00 97.25 196 GLN A C 1
ATOM 1537 O O . GLN A 1 196 ? 40.954 14.520 -49.395 1.00 97.25 196 GLN A O 1
ATOM 1542 N N . ARG A 1 197 ? 40.231 15.053 -51.451 1.00 96.94 197 ARG A N 1
ATOM 1543 C CA . ARG A 1 197 ? 38.805 15.056 -51.078 1.00 96.94 197 ARG A CA 1
ATOM 1544 C C . ARG A 1 197 ? 38.311 13.677 -50.643 1.00 96.94 197 ARG A C 1
ATOM 1546 O O . ARG A 1 197 ? 37.613 13.590 -49.640 1.00 96.94 197 ARG A O 1
ATOM 1553 N N . ILE A 1 198 ? 38.704 12.610 -51.341 1.00 96.31 198 ILE A N 1
ATOM 1554 C CA . ILE A 1 198 ? 38.355 11.227 -50.966 1.00 96.31 198 ILE A CA 1
ATOM 1555 C C . ILE A 1 198 ? 38.911 10.879 -49.575 1.00 96.31 198 ILE A C 1
ATOM 1557 O O . ILE A 1 198 ? 38.214 10.254 -48.772 1.00 96.31 198 ILE A O 1
ATOM 1561 N N . ILE A 1 199 ? 40.141 11.309 -49.268 1.00 96.12 199 ILE A N 1
ATOM 1562 C CA . ILE A 1 199 ? 40.765 11.120 -47.949 1.00 96.12 199 ILE A CA 1
ATOM 1563 C C . ILE A 1 199 ? 40.020 11.919 -46.877 1.00 96.12 199 ILE A C 1
ATOM 1565 O O . ILE A 1 199 ? 39.698 11.360 -45.834 1.00 96.12 199 ILE A O 1
ATOM 1569 N N . VAL A 1 200 ? 39.701 13.192 -47.133 1.00 96.00 200 VAL A N 1
ATOM 1570 C CA . VAL A 1 200 ? 38.954 14.036 -46.184 1.00 96.00 200 VAL A CA 1
ATOM 1571 C C . VAL A 1 200 ? 37.584 13.435 -45.876 1.00 96.00 200 VAL A C 1
ATOM 1573 O O . VAL A 1 200 ? 37.225 13.342 -44.707 1.00 96.00 200 VAL A O 1
ATOM 1576 N N . ILE A 1 201 ? 36.848 12.973 -46.891 1.00 94.38 201 ILE A N 1
ATOM 1577 C CA . ILE A 1 201 ? 35.542 12.326 -46.698 1.00 94.38 201 ILE A CA 1
ATOM 1578 C C . ILE A 1 201 ? 35.698 11.024 -45.897 1.00 94.38 201 ILE A C 1
ATOM 1580 O O . ILE A 1 201 ? 34.999 10.843 -44.907 1.00 94.38 201 ILE A O 1
ATOM 1584 N N . SER A 1 202 ? 36.673 10.170 -46.239 1.00 93.44 202 SER A N 1
ATOM 1585 C CA . SER A 1 202 ? 36.935 8.925 -45.488 1.00 93.44 202 SER A CA 1
ATOM 1586 C C . SER A 1 202 ? 37.298 9.188 -44.022 1.00 93.44 202 SER A C 1
ATOM 1588 O O . SER A 1 202 ? 36.866 8.467 -43.127 1.00 93.44 202 SER A O 1
ATOM 1590 N N . ASN A 1 203 ? 38.115 10.212 -43.766 1.00 92.56 203 ASN A N 1
ATOM 1591 C CA . ASN A 1 203 ? 38.538 10.564 -42.415 1.00 92.56 203 ASN A CA 1
ATOM 1592 C C . ASN A 1 203 ? 37.395 11.188 -41.617 1.00 92.56 203 ASN A C 1
ATOM 1594 O O . ASN A 1 203 ? 37.292 10.920 -40.423 1.00 92.56 203 ASN A O 1
ATOM 1598 N N . ARG A 1 204 ? 36.531 11.980 -42.263 1.00 91.44 204 ARG A N 1
ATOM 1599 C CA . ARG A 1 204 ? 35.336 12.565 -41.647 1.00 91.44 204 ARG A CA 1
ATOM 1600 C C . ARG A 1 204 ? 34.362 11.483 -41.185 1.00 91.44 204 ARG A C 1
ATOM 1602 O O . ARG A 1 204 ? 33.936 11.520 -40.042 1.00 91.44 204 ARG A O 1
ATOM 1609 N N . GLU A 1 205 ? 34.104 10.478 -42.016 1.00 85.12 205 GLU A N 1
ATOM 1610 C CA . GLU A 1 205 ? 33.244 9.343 -41.648 1.00 85.12 205 GLU A CA 1
ATOM 1611 C C . GLU A 1 205 ? 33.802 8.551 -40.452 1.00 85.12 205 GLU A C 1
ATOM 1613 O O . GLU A 1 205 ? 33.052 8.170 -39.555 1.00 85.12 205 GLU A O 1
ATOM 1618 N N . ASN A 1 206 ? 35.123 8.348 -40.398 1.00 84.94 206 ASN A N 1
ATOM 1619 C CA . ASN A 1 206 ? 35.773 7.662 -39.277 1.00 84.94 206 ASN A CA 1
ATOM 1620 C C . ASN A 1 206 ? 35.800 8.498 -37.988 1.00 84.94 206 ASN A C 1
ATOM 1622 O O . ASN A 1 206 ? 35.802 7.934 -36.899 1.00 84.94 206 ASN A O 1
ATOM 1626 N N . SER A 1 207 ? 35.862 9.827 -38.098 1.00 84.19 207 SER A N 1
ATOM 1627 C CA . SER A 1 207 ? 35.920 10.722 -36.934 1.00 84.19 207 SER A CA 1
ATOM 1628 C C . SER A 1 207 ? 34.534 11.056 -36.388 1.00 84.19 207 SER A C 1
ATOM 1630 O O . SER A 1 207 ? 34.374 11.065 -35.170 1.00 84.19 207 SER A O 1
ATOM 1632 N N . GLU A 1 208 ? 33.518 11.219 -37.241 1.00 74.75 208 GLU A N 1
ATOM 1633 C CA . GLU A 1 208 ? 32.115 11.385 -36.823 1.00 74.75 208 GLU A CA 1
ATOM 1634 C C . GLU A 1 208 ? 31.587 10.125 -36.110 1.00 74.75 208 GLU A C 1
ATOM 1636 O O . GLU A 1 208 ? 30.892 10.243 -35.105 1.00 74.75 208 GLU A O 1
ATOM 1641 N N . ALA A 1 209 ? 32.015 8.919 -36.511 1.00 66.50 209 ALA A N 1
ATOM 1642 C CA . ALA A 1 209 ? 31.681 7.680 -35.796 1.00 66.50 209 ALA A CA 1
ATOM 1643 C C . ALA A 1 209 ? 32.271 7.596 -34.371 1.00 66.50 209 ALA A C 1
ATOM 1645 O O . ALA A 1 209 ? 31.760 6.854 -33.536 1.00 66.50 209 ALA A O 1
ATOM 1646 N N . VAL A 1 210 ? 33.340 8.348 -34.085 1.00 68.44 210 VAL A N 1
ATOM 1647 C CA . VAL A 1 210 ? 33.986 8.406 -32.760 1.00 68.44 210 VAL A CA 1
ATOM 1648 C C . VAL A 1 210 ? 33.458 9.582 -31.926 1.00 68.44 210 VAL A C 1
ATOM 1650 O O . VAL A 1 210 ? 33.672 9.617 -30.717 1.00 68.44 210 VAL A O 1
ATOM 1653 N N . THR A 1 211 ? 32.745 10.533 -32.541 1.00 63.66 211 THR A N 1
ATOM 1654 C CA . THR A 1 211 ? 32.279 11.769 -31.879 1.00 63.66 211 THR A CA 1
ATOM 1655 C C . THR A 1 211 ? 30.763 11.890 -31.709 1.00 63.66 211 THR A C 1
ATOM 1657 O O . THR A 1 211 ? 30.293 12.917 -31.223 1.00 63.66 211 THR A O 1
ATOM 1660 N N . GLU A 1 212 ? 29.983 10.856 -32.020 1.00 53.56 212 GLU A N 1
ATOM 1661 C CA . GLU A 1 212 ? 28.540 10.868 -31.751 1.00 53.56 212 GLU A CA 1
ATOM 1662 C C . GLU A 1 212 ? 28.180 10.650 -30.259 1.00 53.56 212 GLU A C 1
ATOM 1664 O O . GLU A 1 212 ? 28.931 10.049 -29.487 1.00 53.56 212 GLU A O 1
ATOM 1669 N N . PRO A 1 213 ? 27.036 11.202 -29.815 1.00 53.47 213 PRO A N 1
ATOM 1670 C CA . PRO A 1 213 ? 26.956 12.114 -28.682 1.00 53.47 213 PRO A CA 1
ATOM 1671 C C . PRO A 1 213 ? 26.090 11.497 -27.580 1.00 53.47 213 PRO A C 1
ATOM 1673 O O . PRO A 1 213 ? 24.865 11.5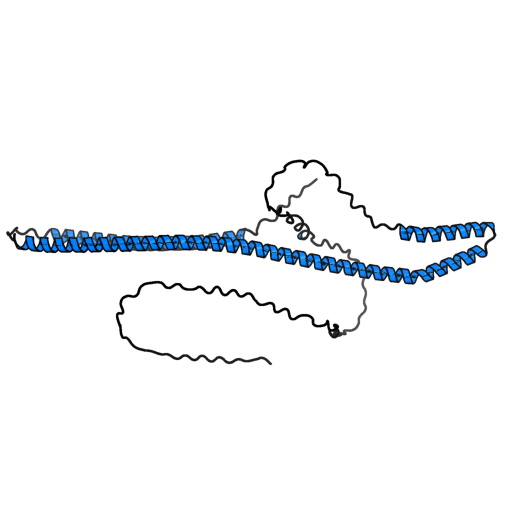04 -27.646 1.00 53.47 213 PRO A O 1
ATOM 1676 N N . GLY A 1 214 ? 26.732 10.920 -26.566 1.00 48.50 214 GLY A N 1
ATOM 1677 C CA . GLY A 1 214 ? 26.036 10.226 -25.473 1.00 48.50 214 GLY A CA 1
ATOM 1678 C C . GLY A 1 214 ? 26.232 10.839 -24.093 1.00 48.50 214 GLY A C 1
ATOM 1679 O O . GLY A 1 214 ? 25.463 10.542 -23.185 1.00 48.50 214 GLY A O 1
ATOM 1680 N N . ALA A 1 215 ? 27.211 11.726 -23.921 1.00 48.41 215 ALA A N 1
ATOM 1681 C CA . ALA A 1 215 ? 27.251 12.590 -22.754 1.00 48.41 215 ALA A CA 1
ATOM 1682 C C . ALA A 1 215 ? 26.302 13.760 -23.020 1.00 48.41 215 ALA A C 1
ATOM 1684 O O . ALA A 1 215 ? 26.715 14.898 -23.231 1.00 48.41 215 ALA A O 1
ATOM 1685 N N . MET A 1 216 ? 25.000 13.471 -23.013 1.00 51.78 216 MET A N 1
ATOM 1686 C CA . MET A 1 216 ? 24.065 14.438 -22.469 1.00 51.78 216 MET A CA 1
ATOM 1687 C C . MET A 1 216 ? 24.618 14.698 -21.067 1.00 51.78 216 MET A C 1
ATOM 1689 O O . MET A 1 216 ? 24.489 13.851 -20.186 1.00 51.78 216 MET A O 1
ATOM 1693 N N . GLN A 1 217 ? 25.393 15.778 -20.922 1.00 51.78 217 GLN A N 1
ATOM 1694 C CA . GLN A 1 217 ? 25.754 16.340 -19.633 1.00 51.78 217 GLN A CA 1
ATOM 1695 C C . GLN A 1 217 ? 24.413 16.651 -18.979 1.00 51.78 217 GLN A C 1
ATOM 1697 O O . GLN A 1 217 ? 23.832 17.716 -19.170 1.00 51.78 217 GLN A O 1
ATOM 1702 N N . ILE A 1 218 ? 23.861 15.653 -18.293 1.00 55.47 218 ILE A N 1
ATOM 1703 C CA . ILE A 1 218 ? 22.957 15.863 -17.184 1.00 55.47 218 ILE A CA 1
ATOM 1704 C C . ILE A 1 218 ? 23.790 16.763 -16.292 1.00 55.47 218 ILE A C 1
ATOM 1706 O O . ILE A 1 218 ? 24.795 16.308 -15.750 1.00 55.47 218 ILE A O 1
ATOM 1710 N N . GLY A 1 219 ? 23.479 18.059 -16.339 1.00 50.81 219 GLY A N 1
ATOM 1711 C CA . GLY A 1 219 ? 24.261 19.084 -15.681 1.00 50.81 219 GLY A CA 1
ATOM 1712 C C . GLY A 1 219 ? 24.584 18.615 -14.278 1.00 50.81 219 GLY A C 1
ATOM 1713 O O . GLY A 1 219 ? 23.699 18.148 -13.559 1.00 50.81 219 GLY A O 1
ATOM 1714 N N . ASP A 1 220 ? 25.861 18.693 -13.935 1.00 47.56 220 ASP A N 1
ATOM 1715 C CA . ASP A 1 220 ? 26.319 18.578 -12.569 1.00 47.56 220 ASP A CA 1
ATOM 1716 C C . ASP A 1 220 ? 25.470 19.522 -11.706 1.00 47.56 220 ASP A C 1
ATOM 1718 O O . ASP A 1 220 ? 25.675 20.733 -11.678 1.00 47.56 220 ASP A O 1
ATOM 1722 N N . ILE A 1 221 ? 24.513 18.957 -10.966 1.00 58.78 221 ILE A N 1
ATOM 1723 C CA . ILE A 1 221 ? 23.851 19.613 -9.828 1.00 58.78 221 ILE A CA 1
ATOM 1724 C C . ILE A 1 221 ? 24.816 19.591 -8.616 1.00 58.78 221 ILE A C 1
ATOM 1726 O O . ILE A 1 221 ? 24.421 19.742 -7.465 1.00 58.78 221 ILE A O 1
ATOM 1730 N N . SER A 1 222 ? 26.130 19.450 -8.837 1.00 49.12 222 SER A N 1
ATOM 1731 C CA . SER A 1 222 ? 27.160 19.636 -7.814 1.00 49.12 222 SER A CA 1
ATOM 1732 C C . SER A 1 222 ? 27.455 21.130 -7.611 1.00 49.12 222 SER A C 1
ATOM 1734 O O . SER A 1 222 ? 28.574 21.597 -7.811 1.00 49.12 222 SER A O 1
ATOM 1736 N N . ALA A 1 223 ? 26.433 21.905 -7.253 1.00 49.22 223 ALA A N 1
ATOM 1737 C CA . ALA A 1 223 ? 26.589 23.282 -6.785 1.00 49.22 223 ALA A CA 1
ATOM 1738 C C . ALA A 1 223 ? 25.446 23.683 -5.837 1.00 49.22 223 ALA A C 1
ATOM 1740 O O . ALA A 1 223 ? 24.870 24.759 -5.953 1.00 49.22 223 ALA A O 1
ATOM 1741 N N . VAL A 1 224 ? 25.120 22.815 -4.878 1.00 53.88 224 VAL A N 1
ATOM 1742 C CA . VAL A 1 224 ? 24.535 23.236 -3.595 1.00 53.88 224 VAL A CA 1
ATOM 1743 C C . VAL A 1 224 ? 25.400 22.626 -2.496 1.00 53.88 224 VAL A C 1
ATOM 1745 O O . VAL A 1 224 ? 24.990 21.750 -1.746 1.00 53.88 224 VAL A O 1
ATOM 1748 N N . ASP A 1 225 ? 26.660 23.059 -2.466 1.00 49.47 225 ASP A N 1
ATOM 1749 C CA . ASP A 1 225 ? 27.529 22.905 -1.307 1.00 49.47 225 ASP A CA 1
ATOM 1750 C C . ASP A 1 225 ? 27.468 24.234 -0.547 1.00 49.47 225 ASP A C 1
ATOM 1752 O O . ASP A 1 225 ? 28.098 25.229 -0.909 1.00 49.47 225 ASP A O 1
ATOM 1756 N N . GLY A 1 226 ? 26.572 24.293 0.435 1.00 50.12 226 GLY A N 1
ATOM 1757 C CA . GLY A 1 226 ? 26.283 25.511 1.172 1.00 50.12 226 GLY A CA 1
ATOM 1758 C C . GLY A 1 226 ? 25.389 25.246 2.372 1.00 50.12 226 GLY A C 1
ATOM 1759 O O . GLY A 1 226 ? 24.174 25.329 2.266 1.00 50.12 226 GLY A O 1
ATOM 1760 N N . CYS A 1 227 ? 26.034 25.035 3.523 1.00 48.53 227 CYS A N 1
ATOM 1761 C CA . CYS A 1 227 ? 25.468 25.111 4.874 1.00 48.53 227 CYS A CA 1
ATOM 1762 C C . CYS A 1 227 ? 24.904 23.808 5.466 1.00 48.53 227 CYS A C 1
ATOM 1764 O O . CYS A 1 227 ? 23.705 23.679 5.646 1.00 48.53 227 CYS A O 1
ATOM 1766 N N . CYS A 1 228 ? 25.788 22.891 5.873 1.00 40.62 228 CYS A N 1
ATOM 1767 C CA . CYS A 1 228 ? 25.566 22.001 7.024 1.00 40.62 228 CYS A CA 1
ATOM 1768 C C . CYS A 1 228 ? 26.926 21.580 7.614 1.00 40.62 228 CYS A C 1
ATOM 1770 O O . CYS A 1 228 ? 27.370 20.444 7.470 1.00 40.62 228 CYS A O 1
ATOM 1772 N N . LYS A 1 229 ? 27.629 22.518 8.262 1.00 51.75 229 LYS A N 1
ATOM 1773 C CA . LYS A 1 229 ? 28.718 22.188 9.195 1.00 51.75 229 LYS A CA 1
ATOM 1774 C C . LYS A 1 229 ? 28.204 22.388 10.618 1.00 51.75 229 LYS A C 1
ATOM 1776 O O . LYS A 1 229 ? 27.690 23.455 10.928 1.00 51.75 229 LYS A O 1
ATOM 1781 N N . ASN A 1 230 ? 28.450 21.376 11.448 1.00 52.81 230 ASN A N 1
ATOM 1782 C CA . ASN A 1 230 ? 28.245 21.299 12.897 1.00 52.81 230 ASN A CA 1
ATOM 1783 C C . ASN A 1 230 ? 26.811 21.028 13.365 1.00 52.81 230 ASN A C 1
ATOM 1785 O O . ASN A 1 230 ? 26.035 21.952 13.546 1.00 52.81 230 ASN A O 1
ATOM 1789 N N . MET A 1 231 ? 26.541 19.773 13.731 1.00 40.00 231 MET A N 1
ATOM 1790 C CA . MET A 1 231 ? 26.348 19.404 15.140 1.00 40.00 231 MET A CA 1
ATOM 1791 C C . MET A 1 231 ? 26.764 17.943 15.320 1.00 40.00 231 MET A C 1
ATOM 1793 O O . MET A 1 231 ? 26.151 17.028 14.781 1.00 40.00 231 MET A O 1
ATOM 1797 N N . GLY A 1 232 ? 27.849 17.737 16.061 1.00 49.28 232 GLY A N 1
ATOM 1798 C CA . GLY A 1 232 ? 28.136 16.443 16.650 1.00 49.28 232 GLY A CA 1
ATOM 1799 C C . GLY A 1 232 ? 27.210 16.245 17.842 1.00 49.28 232 GLY A C 1
ATOM 1800 O O . GLY A 1 232 ? 27.269 17.015 18.794 1.00 49.28 232 GLY A O 1
ATOM 1801 N N . SER A 1 233 ? 26.379 15.215 17.792 1.00 46.53 233 SER A N 1
ATOM 1802 C CA . SER A 1 233 ? 25.944 14.506 18.988 1.00 46.53 233 SER A CA 1
ATOM 1803 C C . SER A 1 233 ? 25.604 13.081 18.593 1.00 46.53 233 SER A C 1
ATOM 1805 O O . SER A 1 233 ? 24.838 12.827 17.669 1.00 46.53 233 SER A O 1
ATOM 1807 N N . SER A 1 234 ? 26.273 12.170 19.277 1.00 53.91 234 SER A N 1
ATOM 1808 C CA . SER A 1 234 ? 26.086 10.736 19.223 1.00 53.91 234 SER A CA 1
ATOM 1809 C C . SER A 1 234 ? 24.698 10.393 19.752 1.00 53.91 234 SER A C 1
ATOM 1811 O O . SER A 1 234 ? 24.524 10.379 20.962 1.00 53.91 234 SER A O 1
ATOM 1813 N N . ASP A 1 235 ? 23.760 10.057 18.870 1.00 44.69 235 ASP A N 1
ATOM 1814 C CA . ASP A 1 235 ? 22.624 9.212 19.230 1.00 44.69 235 ASP A CA 1
ATOM 1815 C C . ASP A 1 235 ? 22.368 8.175 18.135 1.00 44.69 235 ASP A C 1
ATOM 1817 O O . ASP A 1 235 ? 22.301 8.456 16.937 1.00 44.69 235 ASP A O 1
ATOM 1821 N N . MET A 1 236 ? 22.327 6.929 18.587 1.00 47.44 236 MET A N 1
ATOM 1822 C CA . MET A 1 236 ? 22.201 5.723 17.790 1.00 47.44 236 MET A CA 1
ATOM 1823 C C . MET A 1 236 ? 20.826 5.627 17.115 1.00 47.44 236 MET A C 1
ATOM 1825 O O . MET A 1 236 ? 19.796 5.729 17.768 1.00 47.44 236 MET A O 1
ATOM 1829 N N . LEU A 1 237 ? 20.853 5.290 15.821 1.00 46.94 237 LEU A N 1
ATOM 1830 C CA . LEU A 1 237 ? 19.788 4.600 15.082 1.00 46.94 237 LEU A CA 1
ATOM 1831 C C . LEU A 1 237 ? 18.440 5.334 14.959 1.00 46.94 237 LEU A C 1
ATOM 1833 O O . LEU A 1 237 ? 17.400 4.791 15.312 1.00 46.94 237 LEU A O 1
ATOM 1837 N N . ASN A 1 238 ? 18.438 6.494 14.305 1.00 41.41 238 ASN A N 1
ATOM 1838 C CA . ASN A 1 238 ? 17.285 6.914 13.507 1.00 41.41 238 ASN A CA 1
ATOM 1839 C C . ASN A 1 238 ? 17.706 6.940 12.038 1.00 41.41 238 ASN A C 1
ATOM 1841 O O . ASN A 1 238 ? 18.338 7.882 11.565 1.00 41.41 238 ASN A O 1
ATOM 1845 N N . ILE A 1 239 ? 17.400 5.853 11.326 1.00 42.50 239 ILE A N 1
ATOM 1846 C CA . ILE A 1 239 ? 17.409 5.852 9.863 1.00 42.50 239 ILE A CA 1
ATOM 1847 C C . ILE A 1 239 ? 16.353 6.886 9.459 1.00 42.50 239 ILE A C 1
ATOM 1849 O O . ILE A 1 239 ? 15.207 6.725 9.883 1.00 42.50 239 ILE A O 1
ATOM 1853 N N . PRO A 1 240 ? 16.701 7.939 8.697 1.00 42.75 240 PRO A N 1
ATOM 1854 C CA . PRO A 1 240 ? 15.705 8.866 8.196 1.00 42.75 240 PRO A CA 1
ATOM 1855 C C . PRO A 1 240 ? 14.700 8.043 7.402 1.00 42.75 240 PRO A C 1
ATOM 1857 O O . PRO A 1 240 ? 15.085 7.302 6.493 1.00 42.75 240 PRO A O 1
ATOM 1860 N N . GLU A 1 241 ? 13.437 8.124 7.803 1.00 44.75 241 GLU A N 1
ATOM 1861 C CA . GLU A 1 241 ? 12.294 7.656 7.038 1.00 44.75 241 GLU A CA 1
ATOM 1862 C C . GLU A 1 241 ? 12.366 8.391 5.700 1.00 44.75 241 GLU A C 1
ATOM 1864 O O . GLU A 1 241 ? 11.986 9.549 5.575 1.00 44.75 241 GLU A O 1
ATOM 1869 N N . LEU A 1 242 ? 13.049 7.756 4.747 1.00 45.19 242 LEU A N 1
ATOM 1870 C CA . LEU A 1 242 ? 13.334 8.304 3.440 1.00 45.19 242 LEU A CA 1
ATOM 1871 C C . LEU A 1 242 ? 11.972 8.616 2.824 1.00 45.19 242 LEU A C 1
ATOM 1873 O O . LEU A 1 242 ? 11.200 7.695 2.544 1.00 45.19 242 LEU A O 1
ATOM 1877 N N . GLU A 1 243 ? 11.685 9.902 2.640 1.00 43.25 243 GLU A N 1
ATOM 1878 C CA . GLU A 1 243 ? 10.575 10.430 1.853 1.00 43.25 243 GLU A CA 1
ATOM 1879 C C . GLU A 1 243 ? 10.744 9.992 0.386 1.00 43.25 243 GLU A C 1
ATOM 1881 O O . GLU A 1 243 ? 10.975 10.773 -0.526 1.00 43.25 243 GLU A O 1
ATOM 1886 N N . ALA A 1 244 ? 10.602 8.694 0.126 1.00 49.91 244 ALA A N 1
ATOM 1887 C CA . ALA A 1 244 ? 10.323 8.136 -1.191 1.00 49.91 244 ALA A CA 1
ATOM 1888 C C . ALA A 1 244 ? 8.840 8.342 -1.569 1.00 49.91 244 ALA A C 1
ATOM 1890 O O . ALA A 1 244 ? 8.344 7.717 -2.504 1.00 49.91 244 ALA A O 1
ATOM 1891 N N . PHE A 1 245 ? 8.130 9.183 -0.811 1.00 50.88 245 PHE A N 1
ATOM 1892 C CA . PHE A 1 245 ? 6.691 9.397 -0.882 1.00 50.88 245 PHE A CA 1
ATOM 1893 C C . PHE A 1 245 ? 6.272 10.334 -2.020 1.00 50.88 245 PHE A C 1
ATOM 1895 O O . PHE A 1 245 ? 5.191 10.143 -2.559 1.00 50.88 245 PHE A O 1
ATOM 1902 N N . GLU A 1 246 ? 7.114 11.271 -2.466 1.00 48.50 246 GLU A N 1
ATOM 1903 C CA . GLU A 1 246 ? 6.683 12.263 -3.470 1.00 48.50 246 GLU A CA 1
ATOM 1904 C C . GLU A 1 246 ? 7.032 11.905 -4.925 1.00 48.50 246 GLU A C 1
ATOM 1906 O O . GLU A 1 246 ? 6.529 12.527 -5.859 1.00 48.50 246 GLU A O 1
ATOM 1911 N N . MET A 1 247 ? 7.853 10.877 -5.171 1.00 49.84 247 MET A N 1
ATOM 1912 C CA . MET A 1 247 ? 8.302 10.575 -6.541 1.00 49.84 247 MET A CA 1
ATOM 1913 C C . MET A 1 247 ? 7.335 9.694 -7.349 1.00 49.84 247 MET A C 1
ATOM 1915 O O . MET A 1 247 ? 7.492 9.578 -8.565 1.00 49.84 247 MET A O 1
ATOM 1919 N N . PHE A 1 248 ? 6.340 9.070 -6.707 1.00 53.72 248 PHE A N 1
ATOM 1920 C CA . PHE A 1 248 ? 5.456 8.099 -7.368 1.00 53.72 248 PHE A CA 1
ATOM 1921 C C . PHE A 1 248 ? 4.088 8.658 -7.782 1.00 53.72 248 PHE A C 1
ATOM 1923 O O . PHE A 1 248 ? 3.514 8.143 -8.743 1.00 53.72 248 PHE A O 1
ATOM 1930 N N . ASP A 1 249 ? 3.626 9.765 -7.192 1.00 48.91 249 ASP A N 1
ATOM 1931 C CA . ASP A 1 249 ? 2.374 10.423 -7.609 1.00 48.91 249 ASP A CA 1
ATOM 1932 C C . ASP A 1 249 ? 2.476 11.079 -9.001 1.00 48.91 249 ASP A C 1
ATOM 1934 O O . ASP A 1 249 ? 1.472 11.301 -9.679 1.00 48.91 249 ASP A O 1
ATOM 1938 N N . VAL A 1 250 ? 3.695 11.305 -9.503 1.00 51.66 250 VAL A N 1
ATOM 1939 C CA . VAL A 1 250 ? 3.927 11.846 -10.854 1.00 51.66 250 VAL A CA 1
ATOM 1940 C C . VAL A 1 250 ? 3.608 10.817 -11.952 1.00 51.66 250 VAL A C 1
ATOM 1942 O O . VAL A 1 250 ? 3.263 11.197 -13.073 1.00 51.66 250 VAL A O 1
ATOM 1945 N N . PHE A 1 251 ? 3.667 9.510 -11.660 1.00 50.75 251 PHE A N 1
ATOM 1946 C CA . PHE A 1 251 ? 3.503 8.475 -12.690 1.00 50.75 251 PHE A CA 1
ATOM 1947 C C . PHE A 1 251 ? 2.040 8.116 -13.000 1.00 50.75 251 PHE A C 1
ATOM 1949 O O . PHE A 1 251 ? 1.742 7.778 -14.148 1.00 50.75 251 PHE A O 1
ATOM 1956 N N . ASP A 1 252 ? 1.116 8.266 -12.045 1.00 47.47 252 ASP A N 1
ATOM 1957 C CA . ASP A 1 252 ? -0.322 8.035 -12.283 1.00 47.47 252 ASP A CA 1
ATOM 1958 C C . ASP A 1 252 ? -1.007 9.211 -13.013 1.00 47.47 252 ASP A C 1
ATOM 1960 O O . ASP A 1 252 ? -2.067 9.052 -13.627 1.00 47.47 252 ASP A O 1
ATOM 1964 N N . GLY A 1 253 ? -0.363 10.385 -13.048 1.00 42.84 253 GLY A N 1
ATOM 1965 C CA . GLY A 1 253 ? -0.816 11.561 -13.797 1.00 42.84 253 GLY A CA 1
ATOM 1966 C C . GLY A 1 253 ? -0.573 11.501 -15.310 1.00 42.84 253 GLY A C 1
ATOM 1967 O O . GLY A 1 253 ? -1.138 12.311 -16.051 1.00 42.84 253 GLY A O 1
ATOM 1968 N N . MET A 1 254 ? 0.207 10.533 -15.811 1.00 43.81 254 MET A N 1
ATOM 1969 C CA . MET A 1 254 ? 0.484 10.365 -17.245 1.00 43.81 254 MET A CA 1
ATOM 1970 C C . MET A 1 254 ? -0.700 9.699 -17.971 1.00 43.81 254 MET A C 1
ATOM 1972 O O . MET A 1 254 ? -0.609 8.627 -18.578 1.00 43.81 254 MET A O 1
ATOM 1976 N N . LYS A 1 255 ? -1.859 10.369 -17.936 1.00 45.50 255 LYS A N 1
ATOM 1977 C CA . LYS A 1 255 ? -2.972 10.105 -18.846 1.00 45.50 255 LYS A CA 1
ATOM 1978 C C . LYS A 1 255 ? -2.453 10.226 -20.276 1.00 45.50 255 LYS A C 1
ATOM 1980 O O . LYS A 1 255 ? -2.002 11.277 -20.716 1.00 45.50 255 LYS A O 1
ATOM 1985 N N . ARG A 1 256 ? -2.533 9.104 -20.986 1.00 45.31 256 ARG A N 1
ATOM 1986 C CA . ARG A 1 256 ? -2.233 8.919 -22.406 1.00 45.31 256 ARG A CA 1
ATOM 1987 C C . ARG A 1 256 ? -2.866 10.028 -23.258 1.00 45.31 256 ARG A C 1
ATOM 1989 O O . ARG A 1 256 ? -4.010 9.901 -23.683 1.00 45.31 256 ARG A O 1
ATOM 1996 N N . THR A 1 257 ? -2.122 11.077 -23.587 1.00 39.94 257 THR A N 1
ATOM 1997 C CA . THR A 1 257 ? -2.440 11.951 -24.722 1.00 39.94 257 THR A CA 1
ATOM 1998 C C . THR A 1 257 ? -1.913 11.293 -25.994 1.00 39.94 257 THR A C 1
ATOM 2000 O O . THR A 1 257 ? -0.921 11.696 -26.591 1.00 39.94 257 THR A O 1
ATOM 2003 N N . SER A 1 258 ? -2.573 10.213 -26.418 1.00 38.59 258 SER A N 1
ATOM 2004 C CA . SER A 1 258 ? -2.364 9.644 -27.748 1.00 38.59 258 SER A CA 1
ATOM 2005 C C . SER A 1 258 ? -3.130 10.477 -28.778 1.00 38.59 258 SER A C 1
ATOM 2007 O O . SER A 1 258 ? -4.227 10.106 -29.195 1.00 38.59 258 SER A O 1
ATOM 2009 N N . THR A 1 259 ? -2.568 11.609 -29.194 1.00 40.06 259 THR A N 1
ATOM 2010 C CA . THR A 1 259 ? -2.964 12.283 -30.435 1.00 40.06 259 THR A CA 1
ATOM 2011 C C . THR A 1 259 ? -2.243 11.612 -31.603 1.00 40.06 259 THR A C 1
ATOM 2013 O O . THR A 1 259 ? -1.151 11.993 -32.012 1.00 40.06 259 THR A O 1
ATOM 2016 N N . SER A 1 260 ? -2.858 10.556 -32.134 1.00 37.34 260 SER A N 1
ATOM 2017 C CA . SER A 1 260 ? -2.511 10.015 -33.451 1.00 37.34 260 SER A CA 1
ATOM 2018 C C . SER A 1 260 ? -3.257 10.822 -34.522 1.00 37.34 260 SER A C 1
ATOM 2020 O O . SER A 1 260 ? -4.476 10.976 -34.397 1.00 37.34 260 SER A O 1
ATOM 2022 N N . PRO A 1 261 ? -2.597 11.335 -35.577 1.00 49.28 261 PRO A N 1
ATOM 2023 C CA . PRO A 1 261 ? -3.313 11.917 -36.696 1.00 49.28 261 PRO A CA 1
ATOM 2024 C C . PRO A 1 261 ? -3.894 10.801 -37.568 1.00 49.28 261 PRO A C 1
ATOM 2026 O O . PRO A 1 261 ? -3.173 9.976 -38.128 1.00 49.28 261 PRO A O 1
ATOM 2029 N N . GLN A 1 262 ? -5.221 10.813 -37.712 1.00 40.84 262 GLN A N 1
ATOM 2030 C CA . GLN A 1 262 ? -5.933 10.100 -38.766 1.00 40.84 262 GLN A CA 1
ATOM 2031 C C . GLN A 1 262 ? -5.402 10.542 -40.132 1.00 40.84 262 GLN A C 1
ATOM 2033 O O . GLN A 1 262 ? -5.616 11.676 -40.552 1.00 40.84 262 GLN A O 1
ATOM 2038 N N . THR A 1 263 ? -4.794 9.622 -40.875 1.00 39.06 263 THR A N 1
ATOM 2039 C CA . THR A 1 263 ? -4.714 9.734 -42.333 1.00 39.06 263 THR A CA 1
ATOM 2040 C C . THR A 1 263 ? -5.622 8.668 -42.924 1.00 39.06 263 THR A C 1
ATOM 2042 O O . THR A 1 263 ? -5.349 7.471 -42.866 1.00 39.06 263 THR A O 1
ATOM 2045 N N . ARG A 1 264 ? -6.767 9.122 -43.441 1.00 48.47 264 ARG A N 1
ATOM 2046 C CA . ARG A 1 264 ? -7.618 8.344 -44.339 1.00 48.47 264 ARG A CA 1
ATOM 2047 C C . ARG A 1 264 ? -6.801 8.012 -45.586 1.00 48.47 264 ARG A C 1
ATOM 2049 O O . ARG A 1 264 ? -6.198 8.924 -46.132 1.00 48.47 264 ARG A O 1
ATOM 2056 N N . LEU A 1 265 ? -6.838 6.758 -46.031 1.00 37.47 265 LEU A N 1
ATOM 2057 C CA . LEU A 1 265 ? -7.148 6.339 -47.406 1.00 37.47 265 LEU A CA 1
ATOM 2058 C C . LEU A 1 265 ? -7.169 4.794 -47.471 1.00 37.47 265 LEU A C 1
ATOM 2060 O O . LEU A 1 265 ? -6.208 4.117 -47.127 1.00 37.47 265 LEU A O 1
ATOM 2064 N N . SER A 1 266 ? -8.321 4.260 -47.881 1.00 34.31 266 SER A N 1
ATOM 2065 C CA . SER A 1 266 ? -8.559 2.879 -48.352 1.00 34.31 266 SER A CA 1
ATOM 2066 C C . SER A 1 266 ? -8.073 2.759 -49.822 1.00 34.31 266 SER A C 1
ATOM 2068 O O . SER A 1 266 ? -7.913 3.826 -50.421 1.00 34.31 266 SER A O 1
ATOM 2070 N N . PRO A 1 267 ? -7.896 1.570 -50.468 1.00 52.81 267 PRO A N 1
ATOM 2071 C CA . PRO A 1 267 ? -8.871 0.466 -50.475 1.00 52.81 267 PRO A CA 1
ATOM 2072 C C . PRO A 1 267 ? -8.350 -0.996 -50.527 1.00 52.81 267 PRO A C 1
ATOM 2074 O O . PRO A 1 267 ? -7.238 -1.287 -50.939 1.00 52.81 267 PRO A O 1
ATOM 2077 N N . ARG A 1 268 ? -9.268 -1.906 -50.151 1.00 33.47 268 ARG A N 1
ATOM 2078 C CA . ARG A 1 268 ? -9.476 -3.309 -50.590 1.00 33.47 268 ARG A CA 1
ATOM 2079 C C . ARG A 1 268 ? -8.258 -4.207 -50.884 1.00 33.47 268 ARG A C 1
ATOM 2081 O O . ARG A 1 268 ? -7.661 -4.118 -51.947 1.00 33.47 268 ARG A O 1
ATOM 2088 N N . CYS A 1 269 ? -8.136 -5.268 -50.080 1.00 31.88 269 CYS A N 1
ATOM 2089 C CA . CYS A 1 269 ? -7.937 -6.628 -50.592 1.00 31.88 269 CYS A CA 1
ATOM 2090 C C . CYS A 1 269 ? -8.627 -7.650 -49.674 1.00 31.88 269 CYS A C 1
ATOM 2092 O O . CYS A 1 269 ? -8.279 -7.827 -48.511 1.00 31.88 269 CYS A O 1
ATOM 2094 N N . THR A 1 270 ? -9.651 -8.294 -50.222 1.00 37.59 270 THR A N 1
ATOM 2095 C CA . THR A 1 270 ? -10.208 -9.582 -49.801 1.00 37.59 270 THR A CA 1
ATOM 2096 C C . THR A 1 270 ? -9.141 -10.667 -49.894 1.00 37.59 270 THR A C 1
ATOM 2098 O O . THR A 1 270 ? -8.586 -10.811 -50.978 1.00 37.59 270 THR A O 1
ATOM 2101 N N . THR A 1 271 ? -8.908 -11.468 -48.848 1.00 32.50 271 THR A N 1
ATOM 2102 C CA . THR A 1 271 ? -9.070 -12.943 -48.868 1.00 32.50 271 THR A CA 1
ATOM 2103 C C . THR A 1 271 ? -8.552 -13.631 -47.596 1.00 32.50 271 THR A C 1
ATOM 2105 O O . THR A 1 271 ? -7.466 -13.352 -47.111 1.00 32.50 271 THR A O 1
ATOM 2108 N N . VAL A 1 272 ? -9.358 -14.609 -47.164 1.00 33.97 272 VAL A N 1
ATOM 2109 C CA . VAL A 1 272 ? -8.987 -15.904 -46.564 1.00 33.97 272 VAL A CA 1
ATOM 2110 C C . VAL A 1 272 ? -8.574 -15.938 -45.085 1.00 33.97 272 VAL A C 1
ATOM 2112 O O . VAL A 1 272 ? -7.454 -15.655 -44.678 1.00 33.97 272 VAL A O 1
ATOM 2115 N N . ASN A 1 273 ? -9.539 -16.438 -44.310 1.00 42.84 273 ASN A N 1
ATOM 2116 C CA . ASN A 1 273 ? -9.382 -17.133 -43.040 1.00 42.84 273 ASN A CA 1
ATOM 2117 C C . ASN A 1 273 ? -8.275 -18.191 -43.103 1.00 42.84 273 ASN A C 1
ATOM 2119 O O . ASN A 1 273 ? -8.393 -19.137 -43.879 1.00 42.84 273 ASN A O 1
ATOM 2123 N N . GLN A 1 274 ? -7.307 -18.121 -42.192 1.00 36.56 274 GLN A N 1
ATOM 2124 C CA . GLN A 1 274 ? -6.647 -19.307 -41.653 1.00 36.56 274 GLN A CA 1
ATOM 2125 C C . GLN A 1 274 ? -6.235 -19.036 -40.205 1.00 36.56 274 GLN A C 1
ATOM 2127 O O . GLN A 1 274 ? -5.285 -18.318 -39.907 1.00 36.56 274 GLN A O 1
ATOM 2132 N N . ILE A 1 275 ? -7.017 -19.619 -39.299 1.00 40.81 275 ILE A N 1
ATOM 2133 C CA . ILE A 1 275 ? -6.657 -19.834 -37.904 1.00 40.81 275 ILE A CA 1
ATOM 2134 C C . ILE A 1 275 ? -5.548 -20.887 -37.928 1.00 40.81 275 ILE A C 1
ATOM 2136 O O . ILE A 1 275 ? -5.817 -22.070 -38.119 1.00 40.81 275 ILE A O 1
ATOM 2140 N N . ALA A 1 276 ? -4.301 -20.447 -37.789 1.00 37.19 276 ALA A N 1
ATOM 2141 C CA . ALA A 1 276 ? -3.176 -21.325 -37.514 1.00 37.19 276 ALA A CA 1
ATOM 2142 C C . ALA A 1 276 ? -2.939 -21.331 -36.001 1.00 37.19 276 ALA A C 1
ATOM 2144 O O . ALA A 1 276 ? -2.458 -20.368 -35.406 1.00 37.19 276 ALA A O 1
ATOM 2145 N N . SER A 1 277 ? -3.333 -22.443 -35.393 1.00 39.53 277 SER A N 1
ATOM 2146 C CA . SER A 1 277 ? -2.909 -22.922 -34.085 1.00 39.53 277 SER A CA 1
ATOM 2147 C C . SER A 1 277 ? -1.388 -22.819 -33.926 1.00 39.53 277 SER A C 1
ATOM 2149 O O . SER A 1 277 ? -0.645 -23.569 -34.558 1.00 39.53 277 SER A O 1
ATOM 2151 N N . LEU A 1 278 ? -0.925 -21.914 -33.064 1.00 36.47 278 LEU A N 1
ATOM 2152 C CA . LEU A 1 278 ? 0.457 -21.914 -32.593 1.00 36.47 278 LEU A CA 1
ATOM 2153 C C . LEU A 1 278 ? 0.580 -22.953 -31.477 1.00 36.47 278 LEU A C 1
ATOM 2155 O O . LEU A 1 278 ? 0.106 -22.750 -30.359 1.00 36.47 278 LEU A O 1
ATOM 2159 N N . SER A 1 279 ? 1.195 -24.085 -31.818 1.00 34.56 279 SER A N 1
ATOM 2160 C CA . SER A 1 279 ? 1.625 -25.110 -30.875 1.00 34.56 279 SER A CA 1
ATOM 2161 C C . SER A 1 279 ? 2.665 -24.524 -29.923 1.00 34.56 279 SER A C 1
ATOM 2163 O O . SER A 1 279 ? 3.728 -24.065 -30.348 1.00 34.56 279 SER A O 1
ATOM 2165 N N . PHE A 1 280 ? 2.363 -24.565 -28.632 1.00 39.38 280 PHE A N 1
ATOM 2166 C CA . PHE A 1 280 ? 3.260 -24.170 -27.557 1.00 39.38 280 PHE A CA 1
ATOM 2167 C C . PHE A 1 280 ? 4.139 -25.360 -27.145 1.00 39.38 280 PHE A C 1
ATOM 2169 O O . PHE A 1 280 ? 4.048 -25.843 -26.026 1.00 39.38 280 PHE A O 1
ATOM 2176 N N . ASP A 1 281 ? 4.980 -25.848 -28.057 1.00 41.12 281 ASP A N 1
ATOM 2177 C CA . ASP A 1 281 ? 5.975 -26.882 -27.763 1.00 41.12 281 ASP A CA 1
ATOM 2178 C C . ASP A 1 281 ? 7.340 -26.412 -28.253 1.00 41.12 281 ASP A C 1
ATOM 2180 O O . ASP A 1 281 ? 7.655 -26.527 -29.433 1.00 41.12 281 ASP A O 1
ATOM 2184 N N . GLN A 1 282 ? 8.119 -25.834 -27.332 1.00 39.59 282 GLN A N 1
ATOM 2185 C CA . GLN A 1 282 ? 9.582 -25.949 -27.207 1.00 39.59 282 GLN A CA 1
ATOM 2186 C C . GLN A 1 282 ? 10.110 -24.848 -26.273 1.00 39.59 282 GLN A C 1
ATOM 2188 O O . GLN A 1 282 ? 10.597 -23.803 -26.696 1.00 39.59 282 GLN A O 1
ATOM 2193 N N . LEU A 1 283 ? 10.047 -25.114 -24.967 1.00 40.75 283 LEU A N 1
ATOM 2194 C CA . LEU A 1 283 ? 10.910 -24.464 -23.979 1.00 40.75 283 LEU A CA 1
ATOM 2195 C C . LEU A 1 283 ? 12.010 -25.459 -23.573 1.00 40.75 283 LEU A C 1
ATOM 2197 O O . LEU A 1 283 ? 11.703 -26.617 -23.275 1.00 40.75 283 LEU A O 1
ATOM 2201 N N . PRO A 1 284 ? 13.292 -25.055 -23.552 1.00 48.44 284 PRO A N 1
ATOM 2202 C CA . PRO A 1 284 ? 14.375 -25.949 -23.181 1.00 48.44 284 PRO A CA 1
ATOM 2203 C C . PRO A 1 284 ? 14.319 -26.258 -21.681 1.00 48.44 284 PRO A C 1
ATOM 2205 O O . PRO A 1 284 ? 14.235 -25.363 -20.839 1.00 48.44 284 PRO A O 1
ATOM 2208 N N . LYS A 1 285 ? 14.404 -27.556 -21.366 1.00 43.97 285 LYS A N 1
ATOM 2209 C CA . LYS A 1 285 ? 14.549 -28.125 -20.020 1.00 43.97 285 LYS A CA 1
ATOM 2210 C C . LYS A 1 285 ? 15.661 -27.403 -19.253 1.00 43.97 285 LYS A C 1
ATOM 2212 O O . LYS A 1 285 ? 16.849 -27.663 -19.456 1.00 43.97 285 LYS A O 1
ATOM 2217 N N . ARG A 1 286 ? 15.278 -26.507 -18.342 1.00 41.97 286 ARG A N 1
ATOM 2218 C CA . ARG A 1 286 ? 16.195 -25.893 -17.382 1.00 41.97 286 ARG A CA 1
ATOM 2219 C C . ARG A 1 286 ? 16.391 -26.873 -16.226 1.00 41.97 286 ARG A C 1
ATOM 2221 O O . ARG A 1 286 ? 15.449 -27.197 -15.515 1.00 41.97 286 ARG A O 1
ATOM 2228 N N . ARG A 1 287 ? 17.630 -27.356 -16.111 1.00 43.47 287 ARG A N 1
ATOM 2229 C CA . ARG A 1 287 ? 18.151 -28.259 -15.077 1.00 43.47 287 ARG A CA 1
ATOM 2230 C C . ARG A 1 287 ? 17.599 -27.956 -13.683 1.00 43.47 287 ARG A C 1
ATOM 2232 O O . ARG A 1 287 ? 17.738 -26.841 -13.184 1.00 43.47 287 ARG A O 1
ATOM 2239 N N . GLU A 1 288 ? 17.084 -29.011 -13.064 1.00 45.56 288 GLU A N 1
ATOM 2240 C CA . GLU A 1 288 ? 16.821 -29.143 -11.637 1.00 45.56 288 GLU A CA 1
ATOM 2241 C C . GLU A 1 288 ? 18.053 -28.724 -10.822 1.00 45.56 288 GLU A C 1
ATOM 2243 O O . GLU A 1 288 ? 19.142 -29.289 -10.952 1.00 45.56 288 GLU A O 1
ATOM 2248 N N . ARG A 1 289 ? 17.876 -27.727 -9.957 1.00 41.19 289 ARG A N 1
ATOM 2249 C CA . ARG A 1 289 ? 18.716 -27.529 -8.777 1.00 41.19 289 ARG A CA 1
ATOM 2250 C C . ARG A 1 289 ? 17.816 -27.181 -7.604 1.00 41.19 289 ARG A C 1
ATOM 2252 O O . ARG A 1 289 ? 17.140 -26.162 -7.630 1.00 41.19 289 ARG A O 1
ATOM 2259 N N . GLY A 1 290 ? 17.903 -28.014 -6.572 1.00 37.44 290 GLY A N 1
ATOM 2260 C CA . GLY A 1 290 ? 17.663 -27.617 -5.191 1.00 37.44 290 GLY A CA 1
ATOM 2261 C C . GLY A 1 290 ? 16.212 -27.660 -4.734 1.00 37.44 290 GLY A C 1
ATOM 2262 O O . GLY A 1 290 ? 15.525 -26.647 -4.731 1.00 37.44 290 GLY A O 1
ATOM 2263 N N . ASN A 1 291 ? 15.807 -28.818 -4.212 1.00 40.22 291 ASN A N 1
ATOM 2264 C CA . ASN A 1 291 ? 14.743 -28.921 -3.219 1.00 40.22 291 ASN A CA 1
ATOM 2265 C C . ASN A 1 291 ? 15.114 -28.085 -1.982 1.00 40.22 291 ASN A C 1
ATOM 2267 O O . ASN A 1 291 ? 15.753 -28.586 -1.056 1.00 40.22 291 ASN A O 1
ATOM 2271 N N . VAL A 1 292 ? 14.708 -26.818 -1.949 1.00 43.75 292 VAL A N 1
ATOM 2272 C CA . VAL A 1 292 ? 14.632 -26.050 -0.703 1.00 43.75 292 VAL A CA 1
ATOM 2273 C C . VAL A 1 292 ? 13.243 -26.294 -0.134 1.00 43.75 292 VAL A C 1
ATOM 2275 O O . VAL A 1 292 ? 12.248 -25.755 -0.613 1.00 43.75 292 VAL A O 1
ATOM 2278 N N . LYS A 1 293 ? 13.173 -27.165 0.876 1.00 42.62 293 LYS A N 1
ATOM 2279 C CA . LYS A 1 293 ? 11.989 -27.325 1.719 1.00 42.62 293 LYS A CA 1
ATOM 2280 C C . LYS A 1 293 ? 11.735 -25.988 2.418 1.00 42.62 293 LYS A C 1
ATOM 2282 O O . LYS A 1 293 ? 12.382 -25.680 3.414 1.00 42.62 293 LYS A O 1
ATOM 2287 N N . ILE A 1 294 ? 10.800 -25.199 1.899 1.00 41.31 294 ILE A N 1
ATOM 2288 C CA . ILE A 1 294 ? 10.208 -24.092 2.648 1.00 41.31 294 ILE A CA 1
ATOM 2289 C C . ILE A 1 294 ? 9.305 -24.749 3.690 1.00 41.31 294 ILE A C 1
ATOM 2291 O O . ILE A 1 294 ? 8.162 -25.110 3.418 1.00 41.31 294 ILE A O 1
ATOM 2295 N N . ALA A 1 295 ? 9.873 -25.005 4.868 1.00 42.25 295 ALA A N 1
ATOM 2296 C CA . ALA A 1 295 ? 9.112 -25.392 6.039 1.0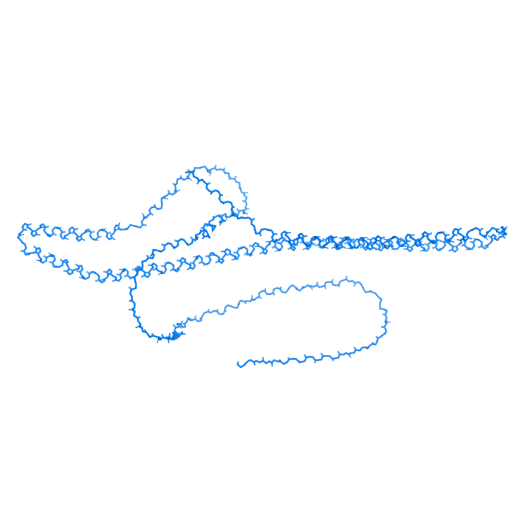0 42.25 295 ALA A CA 1
ATOM 2297 C C . ALA A 1 295 ? 8.197 -24.219 6.405 1.00 42.25 295 ALA A C 1
ATOM 2299 O O . ALA A 1 295 ? 8.659 -23.153 6.812 1.00 42.25 295 ALA A O 1
ATOM 2300 N N . ALA A 1 296 ? 6.897 -24.418 6.210 1.00 42.03 296 ALA A N 1
ATOM 2301 C CA . ALA A 1 296 ? 5.866 -23.520 6.686 1.00 42.03 296 ALA A CA 1
ATOM 2302 C C . ALA A 1 296 ? 6.002 -23.358 8.207 1.00 42.03 296 ALA A C 1
ATOM 2304 O O . ALA A 1 296 ? 5.816 -24.308 8.966 1.00 42.03 296 ALA A O 1
ATOM 2305 N N . TRP A 1 297 ? 6.319 -22.147 8.660 1.00 41.44 297 TRP A N 1
ATOM 2306 C CA . TRP A 1 297 ? 6.141 -21.750 10.051 1.00 41.44 297 TRP A CA 1
ATOM 2307 C C . TRP A 1 297 ? 4.649 -21.496 10.296 1.00 41.44 297 TRP A C 1
ATOM 2309 O O . TRP A 1 297 ? 4.193 -20.359 10.360 1.00 41.44 297 TRP A O 1
ATOM 2319 N N . GLN A 1 298 ? 3.872 -22.571 10.430 1.00 38.66 298 GLN A N 1
ATOM 2320 C CA . GLN A 1 298 ? 2.630 -22.524 11.198 1.00 38.66 298 GLN A CA 1
ATOM 2321 C C . GLN A 1 298 ? 3.020 -22.605 12.675 1.00 38.66 298 GLN A C 1
ATOM 2323 O O . GLN A 1 298 ? 3.149 -23.687 13.244 1.00 38.66 298 GLN A O 1
ATOM 2328 N N . LYS A 1 299 ? 3.242 -21.449 13.309 1.00 43.28 299 LYS A N 1
ATOM 2329 C CA . LYS A 1 299 ? 3.189 -21.372 14.770 1.00 43.28 299 LYS A CA 1
ATOM 2330 C C . LYS A 1 299 ? 1.725 -21.506 15.177 1.00 43.28 299 LYS A C 1
ATOM 2332 O O . LYS A 1 299 ? 0.964 -20.546 15.128 1.00 43.28 299 LYS A O 1
ATOM 2337 N N . SER A 1 300 ? 1.357 -22.732 15.527 1.00 37.16 300 SER A N 1
ATOM 2338 C CA . SER A 1 300 ? 0.174 -23.035 16.318 1.00 37.16 300 SER A CA 1
ATOM 2339 C C . SER A 1 300 ? 0.318 -22.299 17.652 1.00 37.16 300 SER A C 1
ATOM 2341 O O . SER A 1 300 ? 1.233 -22.592 18.423 1.00 37.16 300 SER A O 1
ATOM 2343 N N . VAL A 1 301 ? -0.520 -21.291 17.897 1.00 38.09 301 VAL A N 1
ATOM 2344 C CA . VAL A 1 301 ? -0.684 -20.720 19.236 1.00 38.09 301 VAL A CA 1
ATOM 2345 C C . VAL A 1 301 ? -1.544 -21.715 20.000 1.00 38.09 301 VAL A C 1
ATOM 2347 O O . VAL A 1 301 ? -2.769 -21.698 19.951 1.00 38.09 301 VAL A O 1
ATOM 2350 N N . GLU A 1 302 ? -0.863 -22.667 20.622 1.00 34.66 302 GLU A N 1
ATOM 2351 C CA . GLU A 1 302 ? -1.437 -23.613 21.560 1.00 34.66 302 GLU A CA 1
ATOM 2352 C C . GLU A 1 302 ? -1.695 -22.841 22.863 1.00 34.66 302 GLU A C 1
ATOM 2354 O O . GLU A 1 302 ? -0.796 -22.638 23.681 1.00 34.66 302 GLU A O 1
ATOM 2359 N N . CYS A 1 303 ? -2.915 -22.318 23.019 1.00 34.41 303 CYS A N 1
ATOM 2360 C CA . CYS A 1 303 ? -3.379 -21.756 24.283 1.00 34.41 303 CYS A CA 1
ATOM 2361 C C . CYS A 1 303 ? -3.394 -22.876 25.329 1.00 34.41 303 CYS A C 1
ATOM 2363 O O . CYS A 1 303 ? -4.339 -23.659 25.408 1.00 34.41 303 CYS A O 1
ATOM 2365 N N . LYS A 1 304 ? -2.329 -22.962 26.130 1.00 38.28 304 LYS A N 1
ATOM 2366 C CA . LYS A 1 304 ? -2.317 -23.743 27.366 1.00 38.28 304 LYS A CA 1
ATOM 2367 C C . LYS A 1 304 ? -3.317 -23.115 28.333 1.00 38.28 304 LYS A C 1
ATOM 2369 O O . LYS A 1 304 ? -3.035 -22.085 28.938 1.00 38.28 304 LYS A O 1
ATOM 2374 N N . SER A 1 305 ? -4.484 -23.737 28.469 1.00 39.06 305 SER A N 1
ATOM 2375 C CA . SER A 1 305 ? -5.391 -23.501 29.587 1.00 39.06 305 SER A CA 1
ATOM 2376 C C . SER A 1 305 ? -4.710 -23.982 30.870 1.00 39.06 305 SER A C 1
ATOM 2378 O O . SER A 1 305 ? -4.629 -25.187 31.120 1.00 39.06 305 SER A O 1
ATOM 2380 N N . VAL A 1 306 ? -4.188 -23.050 31.661 1.00 43.72 306 VAL A N 1
ATOM 2381 C CA . VAL A 1 306 ? -3.811 -23.306 33.053 1.00 43.72 306 VAL A CA 1
ATOM 2382 C C . VAL A 1 306 ? -5.106 -23.279 33.860 1.00 43.72 306 VAL A C 1
ATOM 2384 O O . VAL A 1 306 ? -5.633 -22.218 34.178 1.00 43.72 306 VAL A O 1
ATOM 2387 N N . ASN A 1 307 ? -5.660 -24.468 34.096 1.00 41.31 307 ASN A N 1
ATOM 2388 C CA . ASN A 1 307 ? -6.683 -24.698 35.107 1.00 41.31 307 ASN A CA 1
ATOM 2389 C C . ASN A 1 307 ? -5.964 -24.958 36.432 1.00 41.31 307 ASN A C 1
ATOM 2391 O O . ASN A 1 307 ? -5.528 -26.081 36.660 1.00 41.31 307 ASN A O 1
ATOM 2395 N N . ASP A 1 308 ? -5.890 -23.944 37.288 1.00 45.56 308 ASP A N 1
ATOM 2396 C CA . ASP A 1 308 ? -5.657 -24.123 38.720 1.00 45.56 308 ASP A CA 1
ATOM 2397 C C . ASP A 1 308 ? -6.857 -23.526 39.466 1.00 45.56 308 ASP A C 1
ATOM 2399 O O . ASP A 1 308 ? -6.973 -22.317 39.660 1.00 45.56 308 ASP A O 1
ATOM 2403 N N . GLY A 1 309 ? -7.789 -24.405 39.833 1.00 49.28 309 GLY A N 1
ATOM 2404 C CA . GLY A 1 309 ? -8.910 -24.133 40.728 1.00 49.28 309 GLY A CA 1
ATOM 2405 C C . GLY A 1 309 ? -9.143 -25.359 41.624 1.00 49.28 309 GLY A C 1
ATOM 2406 O O . GLY A 1 309 ? -8.974 -26.484 41.145 1.00 49.28 309 GLY A O 1
ATOM 2407 N N . PRO A 1 310 ? -9.463 -25.170 42.917 1.00 55.00 310 PRO A N 1
ATOM 2408 C CA . PRO A 1 310 ? -9.398 -26.219 43.935 1.00 55.00 310 PRO A CA 1
ATOM 2409 C C . PRO A 1 310 ? -10.561 -27.221 43.825 1.00 55.00 310 PRO A C 1
ATOM 2411 O O . PRO A 1 310 ? -11.622 -26.870 43.300 1.00 55.00 310 PRO A O 1
ATOM 2414 N N . PRO A 1 311 ? -10.401 -28.459 44.332 1.00 55.44 311 PRO A N 1
ATOM 2415 C CA . PRO A 1 311 ? -11.472 -29.437 44.342 1.00 55.44 311 PRO A CA 1
ATOM 2416 C C . PRO A 1 311 ? -12.332 -29.225 45.586 1.00 55.44 311 PRO A C 1
ATOM 2418 O O . PRO A 1 311 ? -11.802 -29.267 46.689 1.00 55.44 311 PRO A O 1
ATOM 2421 N N . ASP A 1 312 ? -13.645 -29.061 45.426 1.00 44.97 312 ASP A N 1
ATOM 2422 C CA . ASP A 1 312 ? -14.563 -29.604 46.422 1.00 44.97 312 ASP A CA 1
ATOM 2423 C C . ASP A 1 312 ? -15.999 -29.791 45.916 1.00 44.97 312 ASP A C 1
ATOM 2425 O O . ASP A 1 312 ? -16.566 -28.971 45.198 1.00 44.97 312 ASP A O 1
ATOM 2429 N N . MET A 1 313 ? -16.564 -30.904 46.389 1.00 40.53 313 MET A N 1
ATOM 2430 C CA . MET A 1 313 ? -17.984 -31.261 46.475 1.00 40.53 313 MET A CA 1
ATOM 2431 C C . MET A 1 313 ? -18.695 -31.778 45.213 1.00 40.53 313 MET A C 1
ATOM 2433 O O . MET A 1 313 ? -19.464 -31.106 44.529 1.00 40.53 313 MET A O 1
ATOM 2437 N N . LEU A 1 314 ? -18.519 -33.088 45.014 1.00 40.19 314 LEU A N 1
ATOM 2438 C CA . LEU A 1 314 ? -19.425 -33.970 44.282 1.00 40.19 314 LEU A CA 1
ATOM 2439 C C . LEU A 1 314 ? -20.818 -33.998 44.941 1.00 40.19 314 LEU A C 1
ATOM 2441 O O . LEU A 1 314 ? -20.973 -34.503 46.051 1.00 40.19 314 LEU A O 1
ATOM 2445 N N . ILE A 1 315 ? -21.842 -33.559 44.207 1.00 45.84 315 ILE A N 1
ATOM 2446 C CA . ILE A 1 315 ? -23.245 -33.940 44.424 1.00 45.84 315 ILE A CA 1
ATOM 2447 C C . ILE A 1 315 ? -23.676 -34.780 43.209 1.00 45.84 315 ILE A C 1
ATOM 2449 O O . ILE A 1 315 ? -23.612 -34.280 42.084 1.00 45.84 315 ILE A O 1
ATOM 2453 N N . PRO A 1 316 ? -24.106 -36.046 43.376 1.00 52.91 316 PRO A N 1
ATOM 2454 C CA . PRO A 1 316 ? -24.554 -36.872 42.264 1.00 52.91 316 PRO A CA 1
ATOM 2455 C C . PRO A 1 316 ? -26.052 -36.666 42.010 1.00 52.91 316 PRO A C 1
ATOM 2457 O O . PRO A 1 316 ? -26.886 -37.017 42.842 1.00 52.91 316 PRO A O 1
ATOM 2460 N N . LEU A 1 317 ? -26.405 -36.169 40.824 1.00 47.72 317 LEU A N 1
ATOM 2461 C CA . LEU A 1 317 ? -27.756 -36.306 40.280 1.00 47.72 317 LEU A CA 1
ATOM 2462 C C . LEU A 1 317 ? -27.734 -37.278 39.100 1.00 47.72 317 LEU A C 1
ATOM 2464 O O . LEU A 1 317 ? -27.191 -37.010 38.031 1.00 47.72 317 LEU A O 1
ATOM 2468 N N . MET A 1 318 ? -28.334 -38.440 39.351 1.00 45.59 318 MET A N 1
ATOM 2469 C CA . MET A 1 318 ? -28.758 -39.413 38.353 1.00 45.59 318 MET A CA 1
ATOM 2470 C C . MET A 1 318 ? -29.759 -38.785 37.375 1.00 45.59 318 MET A C 1
ATOM 2472 O O . MET A 1 318 ? -30.649 -38.053 37.802 1.00 45.59 318 MET A O 1
ATOM 2476 N N . GLY A 1 319 ? -29.689 -39.141 36.085 1.00 37.50 319 GLY A N 1
ATOM 2477 C CA . GLY A 1 319 ? -30.768 -38.775 35.160 1.00 37.50 319 GLY A CA 1
ATOM 2478 C C . GLY A 1 319 ? -30.534 -38.963 33.661 1.00 37.50 319 GLY A C 1
ATOM 2479 O O . GLY A 1 319 ? -30.529 -37.990 32.926 1.00 37.50 319 GLY A O 1
ATOM 2480 N N . ASN A 1 320 ? -30.393 -40.216 33.223 1.00 38.25 320 ASN A N 1
ATOM 2481 C CA . ASN A 1 320 ? -30.941 -40.809 31.989 1.00 38.25 320 ASN A CA 1
ATOM 2482 C C . ASN A 1 320 ? -30.933 -40.063 30.628 1.00 38.25 320 ASN A C 1
ATOM 2484 O O . ASN A 1 320 ? -31.713 -39.159 30.359 1.00 38.25 320 ASN A O 1
ATOM 2488 N N . SER A 1 321 ? -30.229 -40.711 29.689 1.00 39.81 321 SER A N 1
ATOM 2489 C CA . SER A 1 321 ? -30.743 -41.179 28.384 1.00 39.81 321 SER A CA 1
ATOM 2490 C C . SER A 1 321 ? -31.197 -40.159 27.326 1.00 39.81 321 SER A C 1
ATOM 2492 O O . SER A 1 321 ? -32.336 -39.711 27.327 1.00 39.81 321 SER A O 1
ATOM 2494 N N . ARG A 1 322 ? -30.426 -40.054 26.232 1.00 41.38 322 ARG A N 1
ATOM 2495 C CA . ARG A 1 322 ? -30.767 -40.685 24.932 1.00 41.38 322 ARG A CA 1
ATOM 2496 C C . ARG A 1 322 ? -29.701 -40.396 23.876 1.00 41.38 322 ARG A C 1
ATOM 2498 O O . ARG A 1 322 ? -29.427 -39.255 23.531 1.00 41.38 322 ARG A O 1
ATOM 2505 N N . ALA A 1 323 ? -29.160 -41.474 23.320 1.00 44.28 323 ALA A N 1
ATOM 2506 C CA . ALA A 1 323 ? -28.380 -41.467 22.097 1.00 44.28 323 ALA A CA 1
ATOM 2507 C C . ALA A 1 323 ? -29.305 -41.270 20.885 1.00 44.28 323 ALA A C 1
ATOM 2509 O O . ALA A 1 323 ? -30.289 -41.995 20.737 1.00 44.28 323 ALA A O 1
ATOM 2510 N N . VAL A 1 324 ? -28.947 -40.355 19.983 1.00 50.00 324 VAL A N 1
ATOM 2511 C CA . VAL A 1 324 ? -29.413 -40.383 18.592 1.00 50.00 324 VAL A CA 1
ATOM 2512 C C . VAL A 1 324 ? -28.189 -40.332 17.688 1.00 50.00 324 VAL A C 1
ATOM 2514 O O . VAL A 1 324 ? -27.491 -39.331 17.568 1.00 50.00 324 VAL A O 1
ATOM 2517 N N . SER A 1 325 ? -27.926 -41.487 17.088 1.00 45.56 325 SER A N 1
ATOM 2518 C CA . SER A 1 325 ? -26.962 -41.709 16.022 1.00 45.56 325 SER A CA 1
ATOM 2519 C C . SER A 1 325 ? -27.482 -41.080 14.728 1.00 45.56 325 SER A C 1
ATOM 2521 O O . SER A 1 325 ? -28.529 -41.479 14.228 1.00 45.56 325 SER A O 1
ATOM 2523 N N . GLY A 1 326 ? -26.743 -40.120 14.170 1.00 46.28 326 GLY A N 1
ATOM 2524 C CA . GLY A 1 326 ? -27.006 -39.537 12.853 1.00 46.28 326 GLY A CA 1
ATOM 2525 C C . GLY A 1 326 ? -25.776 -39.637 11.956 1.00 46.28 326 GLY A C 1
ATOM 2526 O O . GLY A 1 326 ? -24.967 -38.718 11.894 1.00 46.28 326 GLY A O 1
ATOM 2527 N N . LYS A 1 327 ? -25.611 -40.774 11.270 1.00 51.56 327 LYS A N 1
ATOM 2528 C CA . LYS A 1 327 ? -24.582 -40.980 10.238 1.00 51.56 327 LYS A CA 1
ATOM 2529 C C . LYS A 1 327 ? -25.009 -40.294 8.936 1.00 51.56 327 LYS A C 1
ATOM 2531 O O . LYS A 1 327 ? -25.843 -40.830 8.213 1.00 51.56 327 LYS A O 1
ATOM 2536 N N . SER A 1 328 ? -24.375 -39.179 8.582 1.00 50.22 328 SER A N 1
ATOM 2537 C CA . SER A 1 328 ? -24.546 -38.531 7.272 1.00 50.22 328 SER A CA 1
ATOM 2538 C C . SER A 1 328 ? -23.338 -38.809 6.379 1.00 50.22 328 SER A C 1
ATOM 2540 O O . SER A 1 328 ? -22.344 -38.090 6.388 1.00 50.22 328 SER A O 1
ATOM 2542 N N . LYS A 1 329 ? -23.433 -39.889 5.602 1.00 52.97 329 LYS A N 1
ATOM 2543 C CA . LYS A 1 329 ? -22.515 -40.258 4.515 1.00 52.97 329 LYS A CA 1
ATOM 2544 C C . LYS A 1 329 ? -22.855 -39.383 3.297 1.00 52.97 329 LYS A C 1
ATOM 2546 O O . LYS A 1 329 ? -23.946 -39.532 2.753 1.00 52.97 329 LYS A O 1
ATOM 2551 N N . LYS A 1 330 ? -21.955 -38.515 2.825 1.00 58.75 330 LYS A N 1
ATOM 2552 C CA . LYS A 1 330 ? -22.056 -37.926 1.474 1.00 58.75 330 LYS A CA 1
ATOM 2553 C C . LYS A 1 330 ? -20.816 -38.277 0.660 1.00 58.75 330 LYS A C 1
ATOM 2555 O O . LYS A 1 330 ? -19.688 -38.128 1.114 1.00 58.75 330 LYS A O 1
ATOM 2560 N N . ARG A 1 331 ? -21.098 -38.871 -0.501 1.00 54.97 331 ARG A N 1
ATOM 2561 C CA . ARG A 1 331 ? -20.174 -39.461 -1.468 1.00 54.97 331 ARG A CA 1
ATOM 2562 C C . ARG A 1 331 ? -19.467 -38.369 -2.268 1.00 54.97 331 ARG A C 1
ATOM 2564 O O . ARG A 1 331 ? -20.087 -37.380 -2.643 1.00 54.97 331 ARG A O 1
ATOM 2571 N N . PHE A 1 332 ? -18.202 -38.632 -2.567 1.00 50.81 332 PHE A N 1
ATOM 2572 C CA . PHE A 1 332 ? -17.433 -38.009 -3.636 1.00 50.81 332 PHE A CA 1
ATOM 2573 C C . PHE A 1 332 ? -18.036 -38.363 -5.006 1.00 50.81 332 PHE A C 1
ATOM 2575 O O . PHE A 1 332 ? -18.381 -39.522 -5.243 1.00 50.81 332 PHE A O 1
ATOM 2582 N N . LEU A 1 333 ? -18.097 -37.386 -5.909 1.00 58.88 333 LEU A N 1
ATOM 2583 C CA . LEU A 1 333 ? -18.082 -37.602 -7.355 1.00 58.88 333 LEU A CA 1
ATOM 2584 C C . LEU A 1 333 ? -16.924 -36.775 -7.921 1.00 58.88 333 LEU A C 1
ATOM 2586 O O . LEU A 1 333 ? -16.821 -35.583 -7.640 1.00 58.88 333 LEU A O 1
ATOM 2590 N N . ALA A 1 334 ? -16.047 -37.442 -8.666 1.00 45.12 334 ALA A N 1
ATOM 2591 C CA . ALA A 1 334 ? -15.044 -36.828 -9.527 1.00 45.12 334 ALA A CA 1
ATOM 2592 C C . ALA A 1 334 ? -15.645 -36.607 -10.934 1.00 45.12 334 ALA A C 1
ATOM 2594 O O . ALA A 1 334 ? -16.623 -37.281 -11.273 1.00 45.12 334 ALA A O 1
ATOM 2595 N N . PRO A 1 335 ? -15.099 -35.673 -11.732 1.00 63.44 335 PRO A N 1
ATOM 2596 C CA . PRO A 1 335 ? -15.678 -35.254 -13.004 1.00 63.44 335 PRO A CA 1
ATOM 2597 C C . PRO A 1 335 ? -15.188 -36.106 -14.188 1.00 63.44 335 PRO A C 1
ATOM 2599 O O . PRO A 1 335 ? -14.114 -36.706 -14.122 1.00 63.44 335 PRO A O 1
ATOM 2602 N N . LEU A 1 336 ? -15.999 -36.126 -15.251 1.00 61.06 336 LEU A N 1
ATOM 2603 C CA . LEU A 1 336 ? -15.607 -36.514 -16.611 1.00 61.06 336 LEU A CA 1
ATOM 2604 C C . LEU A 1 336 ? -14.942 -35.339 -17.329 1.00 61.06 336 LEU A C 1
ATOM 2606 O O . LEU A 1 336 ? -15.404 -34.195 -17.099 1.00 61.06 336 LEU A O 1
#

Sequence (336 aa):
MEEAITTSGAHDGSVVDTRLTMQTIADQQGIIKTLGEIITTLKTRIANLEGALAAKEGQSKNAAGEPAPLQESDAEAKRMLMEKVESLTSEVQSLRVERDELNQKCCQLVEAVEHYKMELQEAHARCVKLQWADRNYRAARSAFCLADARHRETEQRFRHLEKKVDISLPERSRWKALAMSLANQLDGPSRRRAMQRIIVISNRENSEAVTEPGAMQIGDISAVDGCCKNMGSSDMLNIPELEAFEMFDVFDGMKRTSTSPQTRLSPRCTTVNQIASLSFDQLPKRRERGNVKIAAWQKSVECKSVNDGPPDMLIPLMGNSRAVSGKSKKRFLAPL

Foldseek 3Di:
DDDDDDDDDDPDVVPVVVVVVVVVVVVVVVVVVVVVVVVVVVVVVVVVVVVVVVVVVVVVPPPPDDDDDPPPVVVVVVVVVVVVVVVVVVVVVVVVVVVVVVVVVVVVVVVVVVVVVVVVVVVVVVVVVVVVVVVVVVVVVVVVVVVVVVVVVVVVVVVVVVVVVVVCVVVVVVVLVVQLVVLVPDDPVSSVVSVVVSVVVVVCVVVVVVPDDDPPCPDPPPPPPDDDDDDDDDDDDDDPPPCPPPPPVVPVPPDDPPPDDDDDDDDDDDDDDDDDDDDPDDDDDDDDDDDPPPPDPPPDPPPPPPDDDDDDDDDDDDDDDDDDDDDDDDDDDDDD

Organism: Trypanosoma congolense (strain IL3000) (NCBI:txid1068625)